Protein AF-A0A929FY00-F1 (afdb_monomer)

Structure (mmCIF, N/CA/C/O backbone):
data_AF-A0A929FY00-F1
#
_entry.id   AF-A0A929FY00-F1
#
loop_
_atom_site.group_PDB
_atom_site.id
_atom_site.type_symbol
_atom_site.label_atom_id
_atom_site.label_alt_id
_atom_site.label_comp_id
_atom_site.label_asym_id
_atom_site.label_entity_id
_atom_site.label_seq_id
_atom_site.pdbx_PDB_ins_code
_atom_site.Cartn_x
_atom_site.Cartn_y
_atom_site.Cartn_z
_atom_site.occupancy
_atom_site.B_iso_or_equiv
_atom_site.auth_seq_id
_atom_site.auth_comp_id
_atom_site.auth_asym_id
_atom_site.auth_atom_id
_atom_site.pdbx_PDB_model_num
ATOM 1 N N . MET A 1 1 ? -1.732 -8.733 38.061 1.00 34.47 1 MET A N 1
ATOM 2 C CA . MET A 1 1 ? -1.993 -9.988 37.324 1.00 34.47 1 MET A CA 1
ATOM 3 C C . MET A 1 1 ? -2.084 -9.642 35.849 1.00 34.47 1 MET A C 1
ATOM 5 O O . MET A 1 1 ? -3.068 -9.043 35.445 1.00 34.47 1 MET A O 1
ATOM 9 N N . MET A 1 2 ? -1.032 -9.917 35.075 1.00 34.59 2 MET A N 1
ATOM 10 C CA . MET A 1 2 ? -1.102 -9.847 33.614 1.00 34.59 2 MET A CA 1
ATOM 11 C C . MET A 1 2 ? -1.824 -11.103 33.147 1.00 34.59 2 MET A C 1
ATOM 13 O O . MET A 1 2 ? -1.251 -12.190 33.137 1.00 34.59 2 MET A O 1
ATOM 17 N N . THR A 1 3 ? -3.106 -10.972 32.833 1.00 35.34 3 THR A N 1
ATOM 18 C CA . THR A 1 3 ? -3.803 -12.009 32.085 1.00 35.34 3 THR A CA 1
ATOM 19 C C . THR A 1 3 ? -3.143 -12.055 30.712 1.00 35.34 3 THR A C 1
ATOM 21 O O . THR A 1 3 ? -3.100 -11.038 30.021 1.00 35.34 3 THR A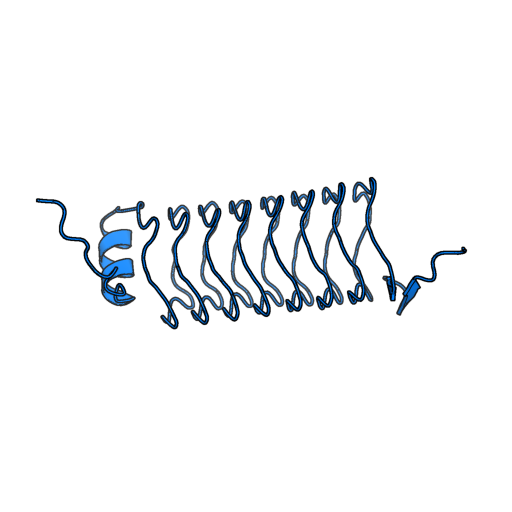 O 1
ATOM 24 N N . ILE A 1 4 ? -2.609 -13.216 30.328 1.00 42.91 4 ILE A N 1
ATOM 25 C CA . ILE A 1 4 ? -2.272 -13.536 28.938 1.00 42.91 4 ILE A CA 1
ATOM 26 C C . ILE A 1 4 ? -3.620 -13.612 28.215 1.00 42.91 4 ILE A C 1
ATOM 28 O O . ILE A 1 4 ? -4.227 -14.670 28.070 1.00 42.91 4 ILE A O 1
ATOM 32 N N . GLY A 1 5 ? -4.181 -12.441 27.928 1.00 42.44 5 GLY A N 1
ATOM 33 C CA . GLY A 1 5 ? -5.421 -12.299 27.203 1.00 42.44 5 GLY A CA 1
ATOM 34 C C . GLY A 1 5 ? -5.118 -12.618 25.756 1.00 42.44 5 GLY A C 1
ATOM 35 O O . GLY A 1 5 ? -4.307 -11.940 25.131 1.00 42.44 5 GLY A O 1
ATOM 36 N N . VAL A 1 6 ? -5.777 -13.644 25.228 1.00 45.31 6 VAL A N 1
ATOM 37 C CA . VAL A 1 6 ? -6.042 -13.737 23.793 1.00 45.31 6 VAL A CA 1
ATOM 38 C C . VAL A 1 6 ? -6.473 -12.335 23.361 1.00 45.31 6 VAL A C 1
ATOM 40 O O . VAL A 1 6 ? -7.423 -11.806 23.944 1.00 45.31 6 VAL A O 1
ATOM 43 N N . VAL A 1 7 ? -5.737 -11.690 22.449 1.00 57.16 7 VAL A N 1
ATOM 44 C CA . VAL A 1 7 ? -6.133 -10.380 21.919 1.00 57.16 7 VAL A CA 1
ATOM 45 C C . VAL A 1 7 ? -7.514 -10.590 21.314 1.00 57.16 7 VAL A C 1
ATOM 47 O O . VAL A 1 7 ? -7.662 -11.237 20.283 1.00 57.16 7 VAL A O 1
ATOM 50 N N . LYS A 1 8 ? -8.556 -10.173 22.031 1.00 69.12 8 LYS A N 1
ATOM 51 C CA . LYS A 1 8 ? -9.926 -10.323 21.563 1.00 69.12 8 LYS A CA 1
ATOM 52 C C . LYS A 1 8 ? -10.084 -9.337 20.414 1.00 69.12 8 LYS A C 1
ATOM 54 O O . LYS A 1 8 ? -9.835 -8.150 20.615 1.00 69.12 8 LYS A O 1
ATOM 59 N N . GLY A 1 9 ? -10.482 -9.833 19.244 1.00 82.62 9 GLY A N 1
ATOM 60 C CA . GLY A 1 9 ? -10.765 -8.990 18.085 1.00 82.62 9 GLY A CA 1
ATOM 61 C C . GLY A 1 9 ? -11.667 -7.814 18.461 1.00 82.62 9 GLY A C 1
ATOM 62 O O . GLY A 1 9 ? -12.668 -7.993 19.164 1.00 82.62 9 GLY A O 1
ATOM 63 N N . MET A 1 10 ? -11.293 -6.616 18.022 1.00 93.50 10 MET A N 1
ATOM 64 C CA . MET A 1 10 ? -12.075 -5.401 18.214 1.00 93.50 10 MET A CA 1
ATOM 65 C C . MET A 1 10 ? -13.187 -5.341 17.169 1.00 93.50 10 MET A C 1
ATOM 67 O O . MET A 1 10 ? -12.996 -5.691 16.005 1.00 93.50 10 MET A O 1
ATOM 71 N N . ASP A 1 11 ? -14.373 -4.915 17.588 1.00 94.06 11 ASP A N 1
ATOM 72 C CA . ASP A 1 11 ? -15.462 -4.648 16.656 1.00 94.06 11 ASP A CA 1
ATOM 73 C C . ASP A 1 11 ? -15.228 -3.335 15.894 1.00 94.06 11 ASP A C 1
ATOM 75 O O . ASP A 1 11 ? -14.730 -2.366 16.469 1.00 94.06 11 ASP A O 1
ATOM 79 N N . ALA A 1 12 ? -15.624 -3.280 14.620 1.00 95.44 12 ALA A N 1
ATOM 80 C CA . ALA A 1 12 ? -15.458 -2.085 13.792 1.00 95.44 12 ALA A CA 1
ATOM 81 C C . ALA A 1 12 ? -16.246 -0.880 14.338 1.00 95.44 12 ALA A C 1
ATOM 83 O O . ALA A 1 12 ? -15.735 0.241 14.340 1.00 95.44 12 ALA A O 1
ATOM 84 N N . ASN A 1 13 ? -17.454 -1.101 14.873 1.00 96.12 13 ASN A N 1
ATOM 85 C CA . ASN A 1 13 ? -18.253 -0.020 15.451 1.00 96.12 13 ASN A CA 1
ATOM 86 C C . ASN A 1 13 ? -17.637 0.494 16.750 1.00 96.12 13 ASN A C 1
ATOM 88 O O . ASN A 1 13 ? -17.680 1.692 17.022 1.00 96.12 13 ASN A O 1
ATOM 92 N N . GLU A 1 14 ? -17.046 -0.399 17.546 1.00 97.12 14 GLU A N 1
ATOM 93 C CA . GLU A 1 14 ? -16.351 -0.006 18.772 1.00 97.12 14 GLU A CA 1
ATOM 94 C C . GLU A 1 14 ? -15.093 0.809 18.456 1.00 97.12 14 GLU A C 1
ATOM 96 O O . GLU A 1 14 ? -14.865 1.843 19.087 1.00 97.12 14 GLU A O 1
ATOM 101 N N . LEU A 1 15 ? -14.324 0.405 17.439 1.00 97.75 15 LEU A N 1
ATOM 102 C CA . LEU A 1 15 ? -13.205 1.199 16.934 1.00 97.75 15 LEU A CA 1
ATOM 103 C C . LEU A 1 15 ? -13.677 2.593 16.516 1.00 97.75 15 LEU A C 1
ATOM 105 O O . LEU A 1 15 ? -13.142 3.591 16.996 1.00 97.75 15 LEU A O 1
ATOM 109 N N . TYR A 1 16 ? -14.710 2.669 15.672 1.00 97.44 16 TYR A N 1
ATOM 110 C CA . TYR A 1 16 ? -15.213 3.943 15.161 1.00 97.44 16 TYR A CA 1
ATOM 111 C C . TYR A 1 16 ? -15.740 4.849 16.281 1.00 97.44 16 TYR A C 1
ATOM 113 O O . TYR A 1 16 ? -15.448 6.047 16.315 1.00 97.44 16 TYR A O 1
ATOM 121 N N . LYS A 1 17 ? -16.457 4.281 17.254 1.00 98.19 17 LYS A N 1
ATOM 122 C CA . LYS A 1 17 ? -16.961 5.004 18.427 1.00 98.19 17 LYS A CA 1
ATOM 123 C C . LYS A 1 17 ? -15.829 5.578 19.281 1.00 98.19 17 LYS A C 1
ATOM 125 O O . LYS A 1 17 ? -15.879 6.744 19.662 1.00 98.19 17 LYS A O 1
ATOM 130 N N . ARG A 1 18 ? -14.800 4.783 19.581 1.00 98.31 18 ARG A N 1
ATOM 131 C CA . ARG A 1 18 ? -13.639 5.239 20.362 1.00 98.31 18 ARG A CA 1
ATOM 132 C C . ARG A 1 18 ? -12.831 6.290 19.603 1.00 98.31 18 ARG A C 1
ATOM 134 O O . ARG A 1 18 ? -12.459 7.313 20.173 1.00 98.31 18 ARG A O 1
ATOM 141 N N . PHE A 1 19 ? -12.633 6.083 18.302 1.00 98.25 19 PHE A N 1
ATOM 142 C CA . PHE A 1 19 ? -11.907 7.013 17.442 1.00 98.25 19 PHE A CA 1
ATOM 143 C C . PHE A 1 19 ? -12.603 8.380 17.351 1.00 98.25 19 PHE A C 1
ATOM 145 O O . PHE A 1 19 ? -11.968 9.428 17.511 1.00 98.25 19 PHE A O 1
ATOM 152 N N . THR A 1 20 ? -13.926 8.380 17.168 1.00 97.94 20 THR A N 1
ATOM 153 C CA . THR A 1 20 ? -14.741 9.608 17.140 1.00 97.94 20 THR A CA 1
ATOM 154 C C . THR A 1 20 ? -14.848 10.286 18.507 1.00 97.94 20 THR A C 1
ATOM 156 O O . THR A 1 20 ? -15.009 11.502 18.563 1.00 97.94 20 THR A O 1
ATOM 159 N N . ALA A 1 21 ? -14.654 9.547 19.604 1.00 98.44 21 ALA A N 1
ATOM 160 C CA . ALA A 1 21 ? -14.492 10.105 20.948 1.00 98.44 21 ALA A CA 1
ATOM 161 C C . ALA A 1 21 ? -13.100 10.729 21.202 1.00 98.44 21 ALA A C 1
ATOM 163 O O . ALA A 1 21 ? -12.845 11.234 22.295 1.00 98.44 21 ALA A O 1
ATOM 164 N N . GLY A 1 22 ? -12.206 10.718 20.207 1.00 98.19 22 GLY A N 1
ATOM 165 C CA . GLY A 1 22 ? -10.882 11.342 20.274 1.00 98.19 22 GLY A CA 1
ATOM 166 C C . GLY A 1 22 ? -9.741 10.375 20.576 1.00 98.19 22 GLY A C 1
ATOM 167 O O . GLY A 1 22 ? -8.584 10.792 20.601 1.00 98.19 22 GLY A O 1
ATOM 168 N N . GLU A 1 23 ? -10.020 9.084 20.764 1.00 98.38 23 GLU A N 1
ATOM 169 C CA . GLU A 1 23 ? -8.954 8.100 20.895 1.00 98.38 23 GLU A CA 1
ATOM 170 C C . GLU A 1 23 ? -8.201 7.946 19.567 1.00 98.38 23 GLU A C 1
ATOM 172 O O . GLU A 1 23 ? -8.782 7.989 18.481 1.00 98.38 23 GLU A O 1
ATOM 177 N N . ARG A 1 24 ? -6.878 7.800 19.640 1.00 98.06 24 ARG A N 1
ATOM 178 C CA . ARG A 1 24 ? -6.021 7.565 18.467 1.00 98.06 24 ARG A CA 1
ATOM 179 C C . ARG A 1 24 ? -5.180 6.307 18.591 1.00 98.06 24 ARG A C 1
ATOM 181 O O . ARG A 1 24 ? -4.768 5.775 17.572 1.00 98.06 24 ARG A O 1
ATOM 188 N N . ASN A 1 25 ? -4.943 5.822 19.807 1.00 98.00 25 ASN A N 1
ATOM 189 C CA . ASN A 1 25 ? -4.104 4.659 20.050 1.00 98.00 25 ASN A CA 1
ATOM 190 C C . ASN A 1 25 ? -4.917 3.363 19.950 1.00 98.00 25 ASN A C 1
ATOM 192 O O . ASN A 1 25 ? -5.658 3.008 20.862 1.00 98.00 25 ASN A O 1
ATOM 196 N N . PHE A 1 26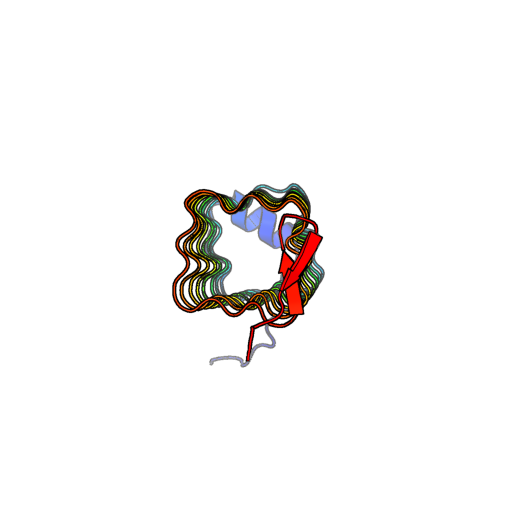 ? -4.722 2.646 18.850 1.00 97.88 26 PHE A N 1
ATOM 197 C CA . PHE A 1 26 ? -5.293 1.329 18.578 1.00 97.88 26 PHE A CA 1
ATOM 198 C C . PHE A 1 26 ? -4.189 0.319 18.234 1.00 97.88 26 PHE A C 1
ATOM 200 O O . PHE A 1 26 ? -4.418 -0.652 17.505 1.00 97.88 26 PHE A O 1
ATOM 207 N N . GLN A 1 27 ? -2.979 0.533 18.760 1.00 97.94 27 GLN A N 1
ATOM 208 C CA . GLN A 1 27 ? -1.827 -0.317 18.481 1.00 97.94 27 GLN A CA 1
ATOM 209 C C . GLN A 1 27 ? -2.109 -1.782 18.827 1.00 97.94 27 GLN A C 1
ATOM 211 O O . GLN A 1 27 ? -2.749 -2.089 19.832 1.00 97.94 27 GLN A O 1
ATOM 216 N N . SER A 1 28 ? -1.579 -2.696 18.011 1.00 96.50 28 SER A N 1
ATOM 217 C CA . SER A 1 28 ? -1.684 -4.152 18.211 1.00 96.50 28 SER A CA 1
ATOM 218 C C . SER A 1 28 ? -3.117 -4.695 18.327 1.00 96.50 28 SER A C 1
ATOM 220 O O . SER A 1 28 ? -3.322 -5.808 18.811 1.00 96.50 28 SER A O 1
ATOM 222 N N . THR A 1 29 ? -4.117 -3.929 17.884 1.00 96.56 29 THR A N 1
ATOM 223 C CA . THR A 1 29 ? -5.511 -4.379 17.856 1.00 96.56 29 THR A CA 1
ATOM 224 C C . THR A 1 29 ? -5.709 -5.428 16.766 1.00 96.56 29 THR A C 1
ATOM 226 O O . THR A 1 29 ? -5.182 -5.290 15.664 1.00 96.56 29 THR A O 1
ATOM 229 N N . ASP A 1 30 ? -6.506 -6.457 17.050 1.00 97.81 30 ASP A N 1
ATOM 230 C CA . ASP A 1 30 ? -6.968 -7.400 16.033 1.00 97.81 30 ASP A CA 1
ATOM 231 C C . ASP A 1 30 ? -8.265 -6.896 15.374 1.00 97.81 30 ASP A C 1
ATOM 233 O O . ASP A 1 30 ? -9.320 -6.814 16.005 1.00 97.81 30 ASP A O 1
ATOM 237 N N . LEU A 1 31 ? -8.148 -6.538 14.099 1.00 97.94 31 LEU A N 1
ATOM 238 C CA . LEU A 1 31 ? -9.185 -6.065 13.181 1.00 97.94 31 LEU A CA 1
ATOM 239 C C . LEU A 1 31 ? -9.288 -6.996 11.957 1.00 97.94 31 LEU A C 1
ATOM 241 O O . LEU A 1 31 ? -9.707 -6.571 10.879 1.00 97.94 31 LEU A O 1
ATOM 245 N N . THR A 1 32 ? -8.904 -8.269 12.112 1.00 98.25 32 THR A N 1
ATOM 246 C CA . THR A 1 32 ? -8.960 -9.277 11.045 1.00 98.25 32 THR A CA 1
ATOM 247 C C . THR A 1 32 ? -10.355 -9.332 10.422 1.00 98.25 32 THR A C 1
ATOM 249 O O . THR A 1 32 ? -11.357 -9.502 11.127 1.00 98.25 32 THR A O 1
ATOM 252 N N . GLY A 1 33 ? -10.418 -9.204 9.094 1.00 98.12 33 GLY A N 1
ATOM 253 C CA . GLY A 1 33 ? -11.654 -9.308 8.315 1.00 98.12 33 GLY A CA 1
ATOM 254 C C . GLY A 1 33 ? -12.705 -8.235 8.610 1.00 98.12 33 GLY A C 1
ATOM 255 O O . GLY A 1 33 ? -13.866 -8.415 8.244 1.00 98.12 33 GLY A O 1
ATOM 256 N N . LYS A 1 34 ? -12.357 -7.158 9.324 1.00 98.25 34 LYS A N 1
ATOM 257 C CA . LYS A 1 34 ? -13.317 -6.107 9.673 1.00 98.25 34 LYS A CA 1
ATOM 258 C C . LYS A 1 34 ? -13.587 -5.192 8.490 1.00 98.25 34 LYS A C 1
ATOM 260 O O . LYS A 1 34 ? -12.683 -4.869 7.725 1.00 98.25 34 LYS A O 1
ATOM 265 N N . ASP A 1 35 ? -14.841 -4.767 8.381 1.00 98.50 35 ASP A N 1
ATOM 266 C CA . ASP A 1 35 ? -15.239 -3.736 7.437 1.00 98.50 35 ASP A CA 1
ATOM 267 C C . ASP A 1 35 ? -14.999 -2.358 8.049 1.00 98.50 35 ASP A C 1
ATOM 269 O O . ASP A 1 35 ? -15.619 -1.971 9.039 1.00 98.50 35 ASP A O 1
ATOM 273 N N . LEU A 1 36 ? -14.035 -1.662 7.467 1.00 98.50 36 LEU A N 1
ATOM 274 C CA . LEU A 1 36 ? -13.602 -0.312 7.788 1.00 98.50 36 LEU A CA 1
ATOM 275 C C . LEU A 1 36 ? -13.645 0.545 6.513 1.00 98.50 36 LEU A C 1
ATOM 277 O O . LEU A 1 36 ? -12.919 1.534 6.414 1.00 98.50 36 LEU A O 1
ATOM 281 N N . SER A 1 37 ? -14.442 0.159 5.513 1.00 98.62 37 SER A N 1
ATOM 282 C CA . SER A 1 37 ? -14.516 0.868 4.237 1.00 98.62 37 SER A CA 1
ATOM 283 C C . SER A 1 37 ? -15.135 2.259 4.393 1.00 98.62 37 SER A C 1
ATOM 285 O O . SER A 1 37 ? -16.047 2.488 5.189 1.00 98.62 37 SER A O 1
ATOM 287 N N . GL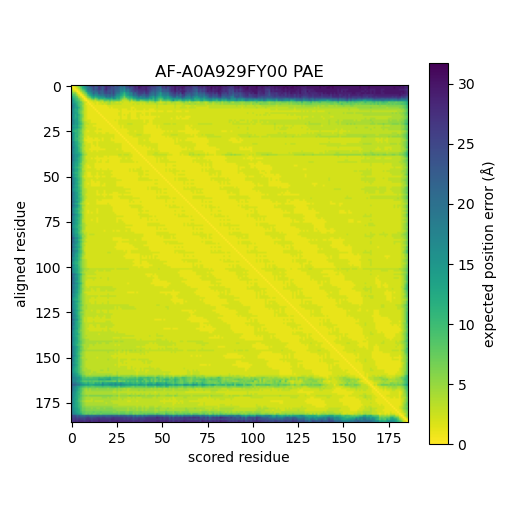Y A 1 38 ? -14.595 3.231 3.655 1.00 98.12 38 GLY A N 1
ATOM 288 C CA . GLY A 1 38 ? -15.114 4.600 3.556 1.00 98.12 38 GLY A CA 1
ATOM 289 C C . GLY A 1 38 ? -15.050 5.467 4.824 1.00 98.12 38 GLY A C 1
ATOM 290 O O . GLY A 1 38 ? -15.358 6.661 4.752 1.00 98.12 38 GLY A O 1
ATOM 291 N N . ILE A 1 39 ? -14.649 4.926 5.979 1.00 97.38 39 ILE A N 1
ATOM 292 C CA . ILE A 1 39 ? -14.569 5.703 7.222 1.00 97.38 39 ILE A CA 1
ATOM 293 C C . ILE A 1 39 ? -13.326 6.601 7.263 1.00 97.38 39 ILE A C 1
ATOM 295 O O . ILE A 1 39 ? -12.320 6.374 6.587 1.00 97.38 39 ILE A O 1
ATOM 299 N N . ASP A 1 40 ? -13.411 7.652 8.077 1.00 98.56 40 ASP A N 1
ATOM 300 C CA . ASP A 1 40 ? -12.266 8.492 8.418 1.00 98.56 40 ASP A CA 1
ATOM 301 C C . ASP A 1 40 ? -11.512 7.907 9.602 1.00 98.56 40 ASP A C 1
ATOM 303 O O . ASP A 1 40 ? -12.054 7.859 10.704 1.00 98.56 40 ASP A O 1
ATOM 307 N N . LEU A 1 41 ? -10.270 7.508 9.371 1.00 98.62 41 LEU A N 1
ATOM 308 C CA . LEU A 1 41 ? -9.306 7.089 10.380 1.00 98.62 41 LEU A CA 1
ATOM 309 C C . LEU A 1 41 ? -8.000 7.887 10.239 1.00 98.62 41 LEU A C 1
ATOM 311 O O . LEU A 1 41 ? -6.917 7.377 10.523 1.00 98.62 41 LEU A O 1
ATOM 315 N N . SER A 1 42 ? -8.077 9.135 9.766 1.00 98.75 42 SER A N 1
ATOM 316 C CA . SER A 1 42 ? -6.895 9.990 9.620 1.00 98.75 42 SER A CA 1
ATOM 317 C C . SER A 1 42 ? -6.160 10.120 10.960 1.00 98.75 42 SER A C 1
ATOM 319 O O . SER A 1 42 ? -6.787 10.284 12.009 1.00 98.75 42 SER A O 1
ATOM 321 N N . GLU A 1 43 ? -4.830 10.036 10.923 1.00 98.69 43 GLU A N 1
ATOM 322 C CA . GLU A 1 43 ? -3.950 10.104 12.103 1.00 98.69 43 GLU A CA 1
ATOM 323 C C . GLU A 1 43 ? -4.172 8.996 13.159 1.00 98.69 43 GLU A C 1
ATOM 325 O O . GLU A 1 43 ? -3.678 9.106 14.284 1.00 98.69 43 GLU A O 1
ATOM 330 N N . ILE A 1 44 ? -4.900 7.916 12.840 1.00 98.75 44 ILE A N 1
ATOM 331 C CA . ILE A 1 44 ? -5.014 6.765 13.746 1.00 98.75 44 ILE A CA 1
ATOM 332 C C . ILE A 1 44 ? -3.650 6.088 13.939 1.00 98.75 44 ILE A C 1
ATOM 334 O O . ILE A 1 44 ? -2.864 5.943 13.000 1.00 98.75 44 ILE A O 1
ATOM 338 N N . ASP A 1 45 ? -3.379 5.613 15.150 1.00 98.88 45 ASP A N 1
ATOM 339 C CA . ASP A 1 45 ? -2.219 4.786 15.455 1.00 98.88 45 ASP A CA 1
ATOM 340 C C . ASP A 1 45 ? -2.621 3.311 15.536 1.00 98.88 45 ASP A C 1
ATOM 342 O O . ASP A 1 45 ? -3.130 2.831 16.547 1.00 98.88 45 ASP A O 1
ATOM 346 N N . LEU A 1 46 ? -2.383 2.598 14.438 1.00 98.75 46 LEU A N 1
ATOM 347 C CA . LEU A 1 46 ? -2.615 1.167 14.242 1.00 98.75 46 LEU A CA 1
ATOM 348 C C . LEU A 1 46 ? -1.289 0.393 14.173 1.00 98.75 46 LEU A C 1
ATOM 350 O O . LEU A 1 46 ? -1.213 -0.674 13.558 1.00 98.75 46 LEU A O 1
ATOM 354 N N . LYS A 1 47 ? -0.218 0.905 14.795 1.00 98.81 47 LYS A N 1
ATOM 355 C CA . LYS A 1 47 ? 1.084 0.230 14.799 1.00 98.81 47 LYS A CA 1
ATOM 356 C C . LYS A 1 47 ? 0.950 -1.209 15.298 1.00 98.81 47 LYS A C 1
ATOM 358 O O . LYS A 1 47 ? 0.440 -1.457 16.392 1.00 98.81 47 LYS A O 1
ATOM 363 N N . GLY A 1 48 ? 1.433 -2.159 14.503 1.00 98.44 48 GLY A N 1
ATOM 364 C CA . GLY A 1 48 ? 1.372 -3.586 14.822 1.00 98.44 48 GLY A CA 1
ATOM 365 C C . GLY A 1 48 ? -0.034 -4.197 14.829 1.00 98.44 48 GLY A C 1
ATOM 366 O O . GLY A 1 48 ? -0.177 -5.335 15.267 1.00 98.44 48 GLY A O 1
ATOM 367 N N . ALA A 1 49 ? -1.074 -3.475 14.395 1.00 98.44 49 ALA A N 1
ATOM 368 C CA . ALA A 1 49 ? -2.426 -4.019 14.309 1.00 98.44 49 ALA A CA 1
ATOM 369 C C . ALA A 1 49 ? -2.506 -5.177 13.298 1.00 98.44 49 ALA A C 1
ATOM 371 O O . ALA A 1 49 ? -1.754 -5.235 12.319 1.00 98.44 49 ALA A O 1
ATOM 372 N N . ILE A 1 50 ? -3.446 -6.092 13.523 1.00 98.62 50 ILE A N 1
ATOM 373 C CA . ILE A 1 50 ? -3.739 -7.199 12.611 1.00 98.62 50 ILE A CA 1
ATOM 374 C C . ILE A 1 50 ? -4.975 -6.809 11.804 1.00 98.62 50 ILE A C 1
ATOM 376 O O . ILE A 1 50 ? -6.081 -6.801 12.321 1.00 98.62 50 ILE A O 1
ATOM 380 N N . LEU A 1 51 ? -4.781 -6.479 10.535 1.00 98.69 51 LEU A N 1
ATOM 381 C CA . LEU A 1 51 ? -5.798 -6.057 9.566 1.00 98.69 51 LEU A CA 1
ATOM 382 C C . LEU A 1 51 ? -5.917 -7.071 8.416 1.00 98.69 51 LEU A C 1
ATOM 384 O O . LEU A 1 51 ? -6.340 -6.724 7.316 1.00 98.69 51 LEU A O 1
ATOM 388 N N . ARG A 1 52 ? -5.516 -8.329 8.644 1.00 98.69 52 ARG A N 1
ATOM 389 C CA . ARG A 1 52 ? -5.526 -9.365 7.605 1.00 98.69 52 ARG A CA 1
ATOM 390 C C . ARG A 1 52 ? -6.937 -9.519 7.035 1.00 98.69 52 ARG A C 1
ATOM 392 O O . ARG A 1 52 ? -7.882 -9.737 7.797 1.00 98.69 52 ARG A O 1
ATOM 399 N N . GLY A 1 53 ? -7.074 -9.404 5.717 1.00 98.75 53 GLY A N 1
ATOM 400 C CA . GLY A 1 53 ? -8.357 -9.495 5.017 1.00 98.75 53 GLY A CA 1
ATOM 401 C C . GLY A 1 53 ? -9.375 -8.406 5.378 1.00 98.75 53 GLY A C 1
ATOM 402 O O . GLY A 1 53 ? -10.555 -8.574 5.083 1.00 98.75 53 GLY A O 1
ATOM 403 N N . ALA A 1 54 ? -8.975 -7.329 6.064 1.00 98.75 54 ALA A N 1
ATOM 404 C CA . ALA A 1 54 ? -9.879 -6.224 6.370 1.00 98.75 54 ALA A CA 1
ATOM 405 C C . ALA A 1 54 ? -10.299 -5.494 5.085 1.00 98.75 54 ALA A C 1
ATOM 407 O O . ALA A 1 54 ? -9.501 -5.334 4.158 1.00 98.75 54 ALA A O 1
ATOM 408 N N . ASN A 1 55 ? -11.541 -5.015 5.050 1.00 98.88 55 ASN A N 1
ATOM 409 C CA . ASN A 1 55 ? -12.004 -4.122 3.997 1.00 98.88 55 ASN A CA 1
ATOM 410 C C . ASN A 1 55 ? -11.703 -2.677 4.413 1.00 98.88 55 ASN A C 1
ATOM 412 O O . ASN A 1 55 ? -12.333 -2.144 5.320 1.00 98.88 55 ASN A O 1
ATOM 416 N N . LEU A 1 56 ? -10.726 -2.063 3.760 1.00 98.88 56 LEU A N 1
ATOM 417 C CA . LEU A 1 56 ? -10.283 -0.675 3.916 1.00 98.88 56 LEU A CA 1
ATOM 418 C C . LEU A 1 56 ? -10.525 0.124 2.619 1.00 98.88 56 LEU A C 1
ATOM 420 O O . LEU A 1 56 ? -9.852 1.126 2.350 1.00 98.88 56 LEU A O 1
ATOM 424 N N . GLN A 1 57 ? -11.461 -0.330 1.779 1.00 98.88 57 GLN A N 1
ATOM 425 C CA . GLN A 1 57 ? -11.759 0.318 0.512 1.00 98.88 57 GLN A CA 1
ATOM 426 C C . GLN A 1 57 ? -12.206 1.763 0.755 1.00 98.88 57 GLN A C 1
ATOM 428 O O . GLN A 1 57 ? -13.151 2.026 1.502 1.00 98.88 57 GLN A O 1
ATOM 433 N N . GLY A 1 58 ? -11.527 2.719 0.119 1.00 98.69 58 GLY A N 1
ATOM 434 C CA . GLY A 1 58 ? -11.858 4.144 0.212 1.00 98.69 58 GLY A CA 1
ATOM 435 C C . GLY A 1 58 ? -11.686 4.761 1.608 1.00 98.69 58 GLY A C 1
ATOM 436 O O . GLY A 1 58 ? -12.092 5.905 1.820 1.00 98.69 58 GLY A O 1
ATOM 437 N N . THR A 1 59 ? -11.102 4.040 2.569 1.00 98.81 59 THR A N 1
ATOM 438 C CA . THR A 1 59 ? -10.844 4.551 3.920 1.00 98.81 59 THR A CA 1
ATOM 439 C C . THR A 1 59 ? -9.854 5.710 3.862 1.00 98.81 59 THR A C 1
ATOM 441 O O . THR A 1 59 ? -8.894 5.702 3.084 1.00 98.81 59 THR A O 1
ATOM 444 N N . ARG A 1 60 ? -10.066 6.727 4.700 1.00 98.88 60 ARG A N 1
ATOM 445 C CA . ARG A 1 60 ? -9.129 7.847 4.841 1.00 98.88 60 ARG A CA 1
ATOM 446 C C . ARG A 1 60 ? -8.192 7.566 6.004 1.00 98.88 60 ARG A C 1
ATOM 448 O O . ARG A 1 60 ? -8.614 7.558 7.149 1.00 98.88 60 ARG A O 1
ATOM 455 N N . LEU A 1 61 ? -6.931 7.320 5.687 1.00 98.81 61 LEU A N 1
ATOM 456 C CA . LEU A 1 61 ? -5.841 6.971 6.599 1.00 98.81 61 LEU A CA 1
ATOM 457 C C . LEU A 1 61 ? -4.705 7.999 6.517 1.00 98.81 61 LEU A C 1
ATOM 459 O O . LEU A 1 61 ? -3.571 7.698 6.870 1.00 98.81 61 LEU A O 1
ATOM 463 N N . LYS A 1 62 ? -4.990 9.223 6.054 1.00 98.81 62 LYS A N 1
ATOM 464 C CA . LYS A 1 62 ? -3.982 10.276 5.913 1.00 98.81 62 LYS A CA 1
ATOM 465 C C . LYS A 1 62 ? -3.211 10.454 7.224 1.00 98.81 62 LYS A C 1
ATOM 467 O O . LYS A 1 62 ? -3.817 10.669 8.274 1.00 98.81 62 LYS A O 1
ATOM 472 N N . GLY A 1 63 ? -1.884 10.366 7.153 1.00 98.69 63 GLY A N 1
ATOM 473 C CA . GLY A 1 63 ? -0.999 10.503 8.314 1.00 98.69 63 GLY A CA 1
ATOM 474 C C . GLY A 1 63 ? -1.134 9.405 9.377 1.00 98.69 63 GLY A C 1
ATOM 475 O O . GLY A 1 63 ? -0.614 9.572 10.478 1.00 98.69 63 GLY A O 1
ATOM 476 N N . ALA A 1 64 ? -1.834 8.302 9.096 1.00 98.88 64 ALA A N 1
ATOM 477 C CA . ALA A 1 64 ? -1.958 7.196 10.037 1.00 98.88 64 ALA A CA 1
ATOM 478 C C . ALA A 1 64 ? -0.608 6.495 10.265 1.00 98.88 64 ALA A C 1
ATOM 480 O O . ALA A 1 64 ? 0.305 6.518 9.431 1.00 98.88 64 ALA A O 1
ATOM 481 N N . ASN A 1 65 ? -0.495 5.813 11.400 1.00 98.94 65 ASN A N 1
ATOM 482 C CA . ASN A 1 65 ? 0.627 4.938 11.695 1.00 98.94 65 ASN A CA 1
ATOM 483 C C . ASN A 1 65 ? 0.194 3.474 11.575 1.00 98.94 65 ASN A C 1
ATOM 485 O O . ASN A 1 65 ? -0.423 2.923 12.479 1.00 98.94 65 ASN A O 1
ATOM 489 N N . LEU A 1 66 ? 0.557 2.836 10.467 1.00 98.88 66 LEU A N 1
ATOM 490 C CA . LEU A 1 66 ? 0.385 1.408 10.182 1.00 98.88 66 LEU A CA 1
ATOM 491 C C . LEU A 1 66 ? 1.723 0.654 10.234 1.00 98.88 66 LEU A C 1
ATOM 493 O O . LEU A 1 66 ? 1.855 -0.441 9.685 1.00 98.88 66 LEU A O 1
ATOM 497 N N . SER A 1 67 ? 2.740 1.220 10.892 1.00 98.94 67 SER A N 1
ATOM 498 C CA . SER A 1 67 ? 4.059 0.589 10.963 1.00 98.94 67 SER A CA 1
ATOM 499 C C . SER A 1 67 ? 3.942 -0.800 11.594 1.00 98.94 67 SER A C 1
ATOM 501 O O . SER A 1 67 ? 3.318 -0.957 12.648 1.00 98.94 67 SER A O 1
ATOM 503 N N . LYS A 1 68 ? 4.565 -1.807 10.977 1.00 98.81 68 LYS A N 1
ATOM 504 C CA . LYS A 1 68 ? 4.527 -3.218 11.401 1.00 98.81 68 LYS A CA 1
ATOM 505 C C . LYS A 1 68 ? 3.129 -3.852 11.426 1.00 98.81 68 LYS A C 1
ATOM 507 O O . LYS A 1 68 ? 2.975 -4.933 11.989 1.00 98.81 68 LYS A O 1
ATOM 512 N N . ALA A 1 69 ? 2.103 -3.197 10.877 1.00 98.81 69 ALA 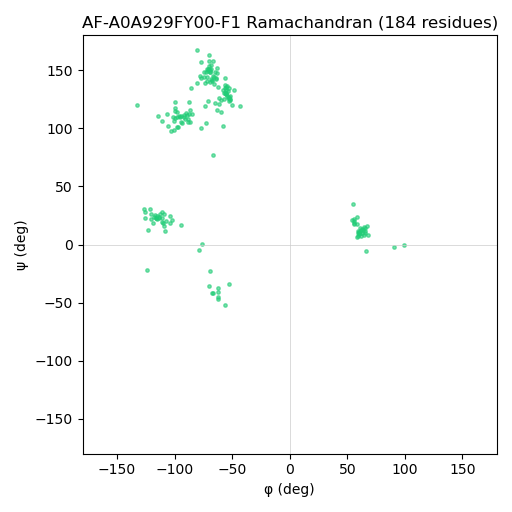A N 1
ATOM 513 C CA . ALA A 1 69 ? 0.769 -3.780 10.787 1.00 98.81 69 ALA A CA 1
ATOM 514 C C . ALA A 1 69 ? 0.751 -4.945 9.785 1.00 98.81 69 ALA A C 1
ATOM 516 O O . ALA A 1 69 ? 1.477 -4.939 8.786 1.00 98.81 69 ALA A O 1
ATOM 517 N N . ASN A 1 70 ? -0.104 -5.934 10.037 1.00 98.88 70 ASN A N 1
ATOM 518 C CA . ASN A 1 70 ? -0.362 -7.016 9.094 1.00 98.88 70 ASN A CA 1
ATOM 519 C C . ASN A 1 70 ? -1.634 -6.718 8.296 1.00 98.88 70 ASN A C 1
ATOM 521 O O . ASN A 1 70 ? -2.734 -6.932 8.790 1.00 98.88 70 ASN A O 1
ATOM 525 N N . LEU A 1 71 ? -1.462 -6.255 7.066 1.00 98.88 71 LEU A N 1
ATOM 526 C CA . LEU A 1 71 ? -2.484 -5.930 6.071 1.00 98.88 71 LEU A CA 1
ATOM 527 C C . LEU A 1 71 ? -2.575 -7.004 4.972 1.00 98.88 71 LEU A C 1
ATOM 529 O O . LEU A 1 71 ? -3.073 -6.724 3.885 1.00 98.88 71 LEU A O 1
ATOM 533 N N . SER A 1 72 ? -2.062 -8.218 5.208 1.00 98.94 72 SER A N 1
ATOM 534 C CA . SER A 1 72 ? -2.092 -9.279 4.190 1.00 98.94 72 SER A CA 1
ATOM 535 C C . SER A 1 72 ? -3.527 -9.517 3.715 1.00 98.94 72 SER A C 1
ATOM 537 O O . SER A 1 72 ? -4.441 -9.582 4.538 1.00 98.94 72 SER A O 1
ATOM 539 N N . GLU A 1 73 ? -3.721 -9.637 2.403 1.00 98.88 73 GLU A N 1
ATOM 540 C CA . GLU A 1 73 ? -5.028 -9.856 1.759 1.00 98.88 73 GLU A CA 1
ATOM 541 C C . GLU A 1 73 ? -6.086 -8.763 2.033 1.00 98.88 73 GLU A C 1
ATOM 543 O O . GLU A 1 73 ? -7.255 -8.946 1.702 1.00 98.88 73 GLU A O 1
ATOM 548 N N . ALA A 1 74 ? -5.721 -7.628 2.642 1.00 98.88 74 ALA A N 1
ATOM 549 C CA . ALA A 1 74 ? -6.652 -6.527 2.872 1.00 98.88 74 ALA A CA 1
ATOM 550 C C . ALA A 1 74 ? -7.004 -5.808 1.559 1.00 98.88 74 ALA A C 1
ATOM 552 O O . ALA A 1 74 ? -6.175 -5.699 0.649 1.00 98.88 74 ALA A O 1
ATOM 553 N N . ASP A 1 75 ? -8.216 -5.261 1.482 1.00 98.94 75 ASP A N 1
ATOM 554 C CA . ASP A 1 75 ? -8.629 -4.399 0.374 1.00 98.94 75 ASP A CA 1
ATOM 555 C C . ASP A 1 75 ? -8.461 -2.931 0.766 1.00 98.94 75 ASP A C 1
ATOM 557 O O . ASP A 1 75 ? -9.288 -2.385 1.478 1.00 98.94 75 ASP A O 1
ATOM 561 N N . LEU A 1 76 ? -7.388 -2.290 0.312 1.00 98.88 76 LEU A N 1
ATOM 562 C CA . LEU A 1 76 ? -7.138 -0.849 0.421 1.00 98.88 76 LEU A CA 1
ATOM 563 C C . LEU A 1 76 ? -7.409 -0.122 -0.907 1.00 98.88 76 LEU A C 1
ATOM 565 O O . LEU A 1 76 ? -6.871 0.967 -1.140 1.00 98.88 76 LEU A O 1
ATOM 569 N N . SER A 1 77 ? -8.197 -0.705 -1.818 1.00 98.94 77 SER A N 1
ATOM 570 C CA . SER A 1 77 ? -8.478 -0.066 -3.102 1.00 98.94 77 SER A CA 1
ATOM 571 C C . SER A 1 77 ? -9.080 1.320 -2.891 1.00 98.94 77 SER A C 1
ATOM 573 O O . SER A 1 77 ? -9.957 1.526 -2.051 1.00 98.94 77 SER A O 1
ATOM 575 N N . THR A 1 78 ? -8.592 2.306 -3.645 1.00 98.88 78 THR A N 1
ATOM 576 C CA . THR A 1 78 ? -9.011 3.720 -3.551 1.00 98.88 78 THR A CA 1
ATOM 577 C C . THR A 1 78 ? -8.803 4.401 -2.186 1.00 98.88 78 THR A C 1
ATOM 579 O O . THR A 1 78 ? -9.236 5.540 -2.011 1.00 98.88 78 THR A O 1
ATOM 582 N N . ALA A 1 79 ? -8.137 3.755 -1.220 1.00 98.88 79 ALA A N 1
ATOM 583 C CA . ALA A 1 79 ? -7.868 4.347 0.088 1.00 98.88 79 ALA A CA 1
ATOM 584 C C . ALA A 1 79 ? -6.938 5.568 -0.022 1.00 98.88 79 ALA A C 1
ATOM 586 O O . ALA A 1 79 ? -6.046 5.622 -0.875 1.00 98.88 79 ALA A O 1
ATOM 587 N N . ASN A 1 80 ? -7.120 6.537 0.878 1.00 98.94 80 ASN A N 1
ATOM 588 C CA . ASN A 1 80 ? -6.187 7.648 1.040 1.00 98.94 80 ASN A CA 1
ATOM 589 C C . ASN A 1 80 ? -5.192 7.312 2.153 1.00 98.94 80 ASN A C 1
ATOM 591 O O . ASN A 1 80 ? -5.535 7.374 3.329 1.00 98.94 80 ASN A O 1
ATOM 595 N N . LEU A 1 81 ? -3.966 6.985 1.764 1.00 98.88 81 LEU A N 1
ATOM 596 C CA . LEU A 1 81 ? -2.817 6.687 2.614 1.00 98.88 81 LEU A CA 1
ATOM 597 C C . LEU A 1 81 ? -1.749 7.796 2.529 1.00 98.88 81 LEU A C 1
ATOM 599 O O . LEU A 1 81 ? -0.601 7.557 2.910 1.00 98.88 81 LEU A O 1
ATOM 603 N N . THR A 1 82 ? -2.089 9.004 2.067 1.00 98.88 82 THR A N 1
ATOM 604 C CA . THR A 1 82 ? -1.137 10.117 1.940 1.00 98.88 82 THR A CA 1
ATOM 605 C C . THR A 1 82 ? -0.399 10.358 3.262 1.00 98.88 82 THR A C 1
ATOM 607 O O . THR A 1 82 ? -1.020 10.535 4.316 1.00 98.88 82 THR A O 1
ATOM 610 N N . GLY A 1 83 ? 0.935 10.361 3.226 1.00 98.69 83 GLY A N 1
ATOM 611 C CA . GLY A 1 83 ? 1.779 10.582 4.409 1.00 98.69 83 GLY A CA 1
ATOM 612 C C . GLY A 1 83 ? 1.687 9.507 5.504 1.00 98.69 83 GLY A C 1
ATOM 613 O O . GLY A 1 83 ? 2.109 9.755 6.631 1.00 98.69 83 GLY A O 1
ATOM 614 N N . THR A 1 84 ? 1.121 8.333 5.215 1.00 98.81 84 THR A N 1
ATOM 615 C CA . THR A 1 84 ? 1.014 7.221 6.177 1.00 98.81 84 THR A CA 1
ATOM 616 C C . THR A 1 84 ? 2.377 6.584 6.433 1.00 98.81 84 THR A C 1
ATOM 618 O O . THR A 1 84 ? 3.181 6.413 5.512 1.00 98.81 84 THR A O 1
ATOM 621 N N . SER A 1 85 ? 2.627 6.153 7.672 1.00 98.88 85 SER A N 1
ATOM 622 C CA . SER A 1 85 ? 3.760 5.272 7.974 1.00 98.88 85 SER A CA 1
ATOM 623 C C . SER A 1 85 ? 3.349 3.807 7.851 1.00 98.88 85 SER A C 1
ATOM 625 O O . SER A 1 85 ? 2.573 3.309 8.658 1.00 98.88 85 SER A O 1
ATOM 627 N N . LEU A 1 86 ? 3.907 3.110 6.869 1.00 98.88 86 LEU A N 1
ATOM 628 C CA . LEU A 1 86 ? 3.800 1.669 6.610 1.00 98.88 86 LEU A CA 1
ATOM 629 C C . LEU A 1 86 ? 5.166 0.979 6.800 1.00 98.88 86 LEU A C 1
ATOM 631 O O . LEU A 1 86 ? 5.417 -0.084 6.238 1.00 98.88 86 LEU A O 1
ATOM 635 N N . TYR A 1 87 ? 6.063 1.583 7.587 1.00 98.88 87 TYR A N 1
ATOM 636 C CA . TYR A 1 87 ? 7.385 1.031 7.889 1.00 98.88 87 TYR A CA 1
ATOM 637 C C . TYR A 1 87 ? 7.280 -0.417 8.396 1.00 98.88 87 TYR A C 1
ATOM 639 O O . TYR A 1 87 ? 6.574 -0.671 9.376 1.00 98.88 87 TYR A O 1
ATOM 647 N N . GLU A 1 88 ? 7.976 -1.354 7.744 1.00 98.88 88 GLU A N 1
ATOM 648 C CA . GLU A 1 88 ? 7.932 -2.801 8.038 1.00 98.88 88 GLU A CA 1
ATOM 649 C C . GLU A 1 88 ? 6.514 -3.425 8.030 1.00 98.88 88 GLU A C 1
ATOM 651 O O . GLU A 1 88 ? 6.286 -4.472 8.638 1.00 98.88 88 GLU A O 1
ATOM 656 N N . ALA A 1 89 ? 5.527 -2.801 7.380 1.00 98.88 89 ALA A N 1
ATOM 657 C CA . ALA A 1 89 ? 4.191 -3.381 7.254 1.00 98.88 89 ALA A CA 1
ATOM 658 C C . ALA A 1 89 ? 4.191 -4.602 6.315 1.00 98.88 89 ALA A C 1
ATOM 660 O O . ALA A 1 89 ? 4.976 -4.690 5.366 1.00 98.88 89 ALA A O 1
ATOM 661 N N . ILE A 1 90 ? 3.277 -5.541 6.565 1.00 98.94 90 ILE A N 1
ATOM 662 C CA . ILE A 1 90 ? 3.096 -6.749 5.751 1.00 98.94 90 ILE A CA 1
ATOM 663 C C . ILE A 1 90 ? 1.821 -6.575 4.933 1.00 98.94 90 ILE A C 1
ATOM 665 O O . ILE A 1 90 ? 0.736 -6.570 5.501 1.00 98.94 90 ILE A O 1
ATOM 669 N N . LEU A 1 91 ? 1.940 -6.449 3.616 1.00 98.88 91 LEU A N 1
ATOM 670 C CA . LEU A 1 91 ? 0.835 -6.237 2.678 1.00 98.88 91 LEU A CA 1
ATOM 671 C C . LEU A 1 91 ? 0.700 -7.391 1.672 1.00 98.88 91 LEU A C 1
ATOM 673 O O . LEU A 1 91 ? 0.183 -7.188 0.584 1.00 98.88 91 LEU A O 1
ATOM 677 N N . ILE A 1 92 ? 1.177 -8.597 1.990 1.00 98.94 92 ILE A N 1
ATOM 678 C CA . ILE A 1 92 ? 1.204 -9.726 1.041 1.00 98.94 92 ILE A CA 1
ATOM 679 C C . ILE A 1 92 ? -0.186 -9.953 0.430 1.00 98.94 92 ILE A C 1
ATOM 681 O O . ILE A 1 92 ? -1.164 -10.138 1.156 1.00 98.94 92 ILE A O 1
ATOM 685 N N . GLY A 1 93 ? -0.274 -9.916 -0.902 1.00 98.81 93 GLY A N 1
ATOM 686 C CA . GLY A 1 93 ? -1.526 -10.118 -1.639 1.00 98.81 93 GLY A CA 1
ATOM 687 C C . GLY A 1 93 ? -2.608 -9.048 -1.425 1.00 98.81 93 GLY A C 1
ATOM 688 O O . GLY A 1 93 ? -3.742 -9.251 -1.851 1.00 98.81 93 GLY A O 1
ATOM 689 N N . ALA A 1 94 ? -2.302 -7.928 -0.764 1.00 98.94 94 ALA A N 1
ATOM 690 C CA . ALA A 1 94 ? -3.266 -6.852 -0.555 1.00 98.94 94 ALA A CA 1
ATOM 691 C C . ALA A 1 94 ? -3.627 -6.145 -1.872 1.00 98.94 94 ALA A C 1
ATOM 693 O O . ALA A 1 94 ? -2.811 -6.029 -2.798 1.00 98.94 94 ALA A O 1
ATOM 694 N N . ASN A 1 95 ? -4.848 -5.617 -1.933 1.00 98.94 95 ASN A N 1
ATOM 695 C CA . ASN A 1 95 ? -5.307 -4.793 -3.042 1.00 98.94 95 ASN A CA 1
ATOM 696 C C . ASN A 1 95 ? -5.140 -3.308 -2.704 1.00 98.94 95 ASN A C 1
ATOM 698 O O . ASN A 1 95 ? -5.859 -2.782 -1.871 1.00 98.94 95 ASN A O 1
ATOM 702 N N . LEU A 1 96 ? -4.221 -2.615 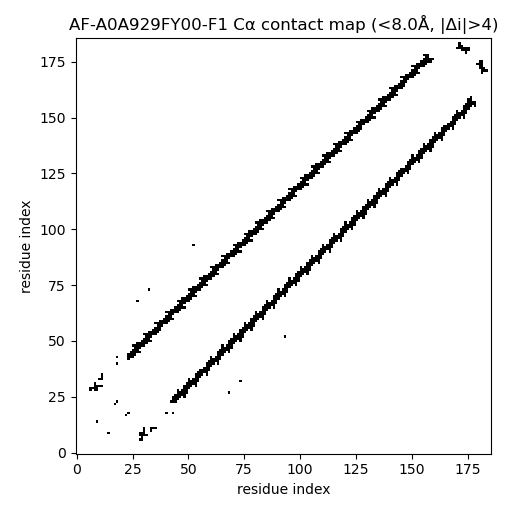-3.365 1.00 98.88 96 LEU A N 1
ATOM 703 C CA . LEU A 1 96 ? -4.006 -1.167 -3.276 1.00 98.88 96 LEU A CA 1
ATOM 704 C C . LEU A 1 96 ? -4.310 -0.464 -4.609 1.00 98.88 96 LEU A C 1
ATOM 706 O O . LEU A 1 96 ? -3.803 0.630 -4.864 1.00 98.88 96 LEU A O 1
ATOM 710 N N . SER A 1 97 ? -5.112 -1.074 -5.491 1.00 98.94 97 SER A N 1
ATOM 711 C CA . SER A 1 97 ? -5.423 -0.471 -6.789 1.00 98.94 97 SER A CA 1
ATOM 712 C C . SER A 1 97 ? -6.011 0.927 -6.604 1.00 98.94 97 SER A C 1
ATOM 714 O O . SER A 1 97 ? -6.969 1.096 -5.837 1.00 98.94 97 SER A O 1
ATOM 716 N N . ARG A 1 98 ? -5.464 1.917 -7.316 1.00 98.88 98 ARG A N 1
ATOM 717 C CA . ARG A 1 98 ? -5.877 3.330 -7.251 1.00 98.88 98 ARG A CA 1
ATOM 718 C C . ARG A 1 98 ? -5.785 3.977 -5.863 1.00 98.88 98 ARG A C 1
ATOM 720 O O . ARG A 1 98 ? -6.416 5.008 -5.634 1.00 98.88 98 ARG A O 1
ATOM 727 N N . ALA A 1 99 ? -5.044 3.390 -4.925 1.00 98.88 99 ALA A N 1
ATOM 728 C CA . ALA A 1 99 ? -4.793 4.016 -3.633 1.00 98.88 99 ALA A CA 1
ATOM 729 C C . ALA A 1 99 ? -3.875 5.244 -3.784 1.00 98.88 99 ALA A C 1
ATOM 731 O O . ALA A 1 99 ? -3.020 5.301 -4.674 1.00 98.88 99 ALA A O 1
ATOM 732 N N . GLN A 1 100 ? -4.047 6.227 -2.900 1.00 98.94 100 GLN A N 1
ATOM 733 C CA . GLN A 1 100 ? -3.188 7.411 -2.813 1.00 98.94 100 GLN A CA 1
ATOM 734 C C . GLN A 1 100 ? -2.163 7.188 -1.706 1.00 98.94 100 GLN A C 1
ATOM 736 O O . GLN A 1 100 ? -2.537 7.167 -0.541 1.00 98.94 100 GLN A O 1
ATOM 741 N N . LEU A 1 101 ? -0.892 6.995 -2.047 1.00 98.75 101 LEU A N 1
ATOM 742 C CA . LEU A 1 101 ? 0.212 6.808 -1.099 1.00 98.75 101 LEU A CA 1
ATOM 743 C C . LEU A 1 101 ? 1.272 7.909 -1.227 1.00 98.75 101 LEU A C 1
ATOM 745 O O . LEU A 1 101 ? 2.397 7.723 -0.771 1.00 98.75 101 LEU A O 1
ATOM 749 N N . ASP A 1 102 ? 0.947 9.051 -1.837 1.00 98.38 102 ASP A N 1
ATOM 750 C CA . ASP A 1 102 ? 1.899 10.148 -1.972 1.00 98.38 102 ASP A CA 1
ATOM 751 C C . ASP A 1 102 ? 2.474 10.542 -0.602 1.00 98.38 102 ASP A C 1
ATOM 753 O O . ASP A 1 102 ? 1.764 10.598 0.408 1.00 98.38 102 ASP A O 1
ATOM 757 N N . LEU A 1 103 ? 3.792 10.760 -0.554 1.00 98.44 103 LEU A N 1
ATOM 758 C CA . LEU A 1 103 ? 4.544 11.083 0.669 1.00 98.44 103 LEU A CA 1
ATOM 759 C C . LEU A 1 103 ? 4.530 9.999 1.769 1.00 98.44 103 LEU A C 1
ATOM 761 O O . LEU A 1 103 ? 5.010 10.259 2.876 1.00 98.44 103 LEU A O 1
ATOM 765 N N . ALA A 1 104 ? 3.992 8.802 1.519 1.00 98.69 104 ALA A N 1
ATOM 766 C CA . ALA A 1 104 ? 4.011 7.720 2.498 1.00 98.69 104 ALA A CA 1
ATOM 767 C C . ALA A 1 104 ? 5.431 7.153 2.706 1.00 98.69 104 ALA A C 1
ATOM 769 O O . ALA A 1 104 ? 6.344 7.332 1.893 1.00 98.69 104 ALA A O 1
ATOM 770 N N . SER A 1 105 ? 5.612 6.420 3.804 1.00 98.75 105 SER A N 1
ATOM 771 C CA . SER A 1 105 ? 6.824 5.636 4.063 1.00 98.75 105 SER A CA 1
ATOM 772 C C . SER A 1 105 ? 6.482 4.153 4.081 1.00 98.75 105 SER A C 1
ATOM 774 O O . SER A 1 105 ? 5.830 3.693 5.012 1.00 98.75 105 SER A O 1
ATOM 776 N N . LEU A 1 106 ? 6.934 3.397 3.081 1.00 98.69 106 LEU A N 1
ATOM 777 C CA . LEU A 1 106 ? 6.850 1.933 3.026 1.00 98.69 106 LEU A CA 1
ATOM 778 C C . LEU A 1 106 ? 8.241 1.296 3.146 1.00 98.69 106 LEU A C 1
ATOM 780 O O . LEU A 1 106 ? 8.492 0.213 2.614 1.00 98.69 106 LEU A O 1
ATOM 784 N N . GLN A 1 107 ? 9.175 1.967 3.823 1.00 98.75 107 GLN A N 1
ATOM 785 C CA . GLN A 1 107 ? 10.517 1.432 4.009 1.00 98.75 107 GLN A CA 1
ATOM 786 C C . GLN A 1 107 ? 10.455 0.043 4.668 1.00 98.75 107 GLN A C 1
ATOM 788 O O . GLN A 1 107 ? 9.773 -0.150 5.678 1.00 98.75 107 GLN A O 1
ATOM 793 N N . ALA A 1 108 ? 11.172 -0.917 4.077 1.00 98.81 108 ALA A N 1
ATOM 794 C CA . ALA A 1 108 ? 11.208 -2.323 4.491 1.00 98.81 108 ALA A CA 1
ATOM 795 C C . ALA A 1 108 ? 9.836 -3.035 4.548 1.00 98.81 108 ALA A C 1
ATOM 797 O O . ALA A 1 108 ? 9.708 -4.078 5.191 1.00 98.81 108 ALA A O 1
ATOM 798 N N . ALA A 1 109 ? 8.799 -2.500 3.896 1.00 98.88 109 ALA A N 1
ATOM 799 C CA . ALA A 1 109 ? 7.504 -3.167 3.810 1.00 98.88 109 ALA A CA 1
ATOM 800 C C . ALA A 1 109 ? 7.553 -4.378 2.863 1.00 98.88 109 ALA A C 1
ATOM 802 O O . ALA A 1 109 ? 8.272 -4.386 1.860 1.00 98.88 109 ALA A O 1
ATOM 803 N N . THR A 1 110 ? 6.747 -5.397 3.164 1.00 98.94 110 THR A N 1
ATOM 804 C CA . THR A 1 110 ? 6.580 -6.583 2.310 1.00 98.94 110 THR A CA 1
ATOM 805 C C . THR A 1 110 ? 5.303 -6.441 1.491 1.00 98.94 110 THR A C 1
ATOM 807 O O . THR A 1 110 ? 4.208 -6.537 2.039 1.00 98.94 110 THR A O 1
ATOM 810 N N . LEU A 1 111 ? 5.434 -6.227 0.186 1.00 98.81 111 LEU A N 1
ATOM 811 C CA . LEU A 1 111 ? 4.348 -6.024 -0.781 1.00 98.81 111 LEU A CA 1
ATOM 812 C C . LEU A 1 111 ? 4.301 -7.136 -1.843 1.00 98.81 111 LEU A C 1
ATOM 814 O O . LEU A 1 111 ? 3.798 -6.925 -2.950 1.00 98.81 111 LEU A O 1
ATOM 818 N N . THR A 1 112 ? 4.810 -8.327 -1.526 1.00 98.81 112 THR A N 1
ATOM 819 C CA . THR A 1 112 ? 4.817 -9.464 -2.451 1.00 98.81 112 THR A CA 1
ATOM 820 C C . THR A 1 112 ? 3.409 -9.783 -2.959 1.00 98.81 112 THR A C 1
ATOM 822 O O . THR A 1 112 ? 2.469 -9.924 -2.170 1.00 98.81 112 THR A O 1
ATOM 825 N N . GLY A 1 113 ? 3.257 -9.896 -4.280 1.00 98.75 113 GLY A N 1
ATOM 826 C CA . GLY A 1 113 ? 1.993 -10.251 -4.933 1.00 98.75 113 GLY A CA 1
ATOM 827 C C . GLY A 1 113 ? 0.864 -9.225 -4.775 1.00 98.75 113 GLY A C 1
ATOM 828 O O . GLY A 1 113 ? -0.294 -9.554 -5.021 1.00 98.75 113 GLY A O 1
ATOM 829 N N . THR A 1 114 ? 1.163 -7.999 -4.338 1.00 98.88 114 THR A N 1
ATOM 830 C CA . THR A 1 114 ? 0.155 -6.935 -4.205 1.00 98.88 114 THR A CA 1
ATOM 831 C C . THR A 1 114 ? -0.367 -6.451 -5.553 1.00 98.88 114 THR A C 1
ATOM 833 O O . THR A 1 114 ? 0.325 -6.499 -6.574 1.00 98.88 114 THR A O 1
ATOM 836 N N . ASN A 1 115 ? -1.586 -5.911 -5.549 1.00 98.94 115 ASN A N 1
ATOM 837 C CA . ASN A 1 115 ? -2.119 -5.158 -6.679 1.00 98.94 115 ASN A CA 1
ATOM 838 C C . ASN A 1 115 ? -2.032 -3.652 -6.410 1.00 98.94 115 ASN A C 1
ATOM 840 O O . ASN A 1 115 ? -2.793 -3.133 -5.608 1.00 98.94 115 ASN A O 1
ATOM 844 N N . LEU A 1 116 ? -1.151 -2.941 -7.105 1.00 98.88 116 LEU A N 1
ATOM 845 C CA . LEU A 1 116 ? -0.972 -1.483 -7.044 1.00 98.88 116 LEU A CA 1
ATOM 846 C C . LEU A 1 116 ? -1.311 -0.812 -8.382 1.00 98.88 116 LEU A C 1
ATOM 848 O O . LEU A 1 116 ? -0.804 0.271 -8.680 1.00 98.88 116 LEU A O 1
ATOM 852 N N . GLN A 1 117 ? -2.145 -1.448 -9.211 1.00 98.88 117 GLN A N 1
ATOM 853 C CA . GLN A 1 117 ? -2.547 -0.873 -10.493 1.00 98.88 117 GLN A CA 1
ATOM 854 C C . GLN A 1 117 ? -3.075 0.556 -10.307 1.00 98.88 117 GLN A C 1
ATOM 856 O O . GLN A 1 117 ? -3.979 0.784 -9.499 1.00 98.88 117 GLN A O 1
ATOM 861 N N . GLU A 1 118 ? -2.529 1.495 -11.084 1.00 98.81 118 GLU A N 1
ATOM 862 C CA . GLU A 1 118 ? -2.909 2.917 -11.080 1.00 98.81 118 GLU A CA 1
ATOM 863 C C . GLU A 1 118 ? -2.799 3.596 -9.696 1.00 98.81 118 GLU A C 1
ATOM 865 O O . GLU A 1 118 ? -3.435 4.623 -9.457 1.00 98.81 118 GLU A O 1
ATOM 870 N N . ALA A 1 119 ? -2.030 3.032 -8.758 1.00 98.81 119 ALA A N 1
ATOM 871 C CA . ALA A 1 119 ? -1.771 3.673 -7.473 1.00 98.81 119 ALA A CA 1
ATOM 872 C C . ALA A 1 119 ? -0.821 4.873 -7.633 1.00 98.81 119 ALA A C 1
ATOM 874 O O . ALA A 1 119 ? 0.040 4.906 -8.517 1.00 98.81 119 ALA A O 1
ATOM 875 N N . ASN A 1 120 ? -0.961 5.856 -6.746 1.00 98.81 120 ASN A N 1
ATOM 876 C CA . ASN A 1 120 ? -0.075 7.014 -6.679 1.00 98.81 120 ASN A CA 1
ATOM 877 C C . ASN A 1 120 ? 0.949 6.808 -5.556 1.00 98.81 120 ASN A C 1
ATOM 879 O O . ASN A 1 120 ? 0.565 6.772 -4.391 1.00 98.81 120 ASN A O 1
ATOM 883 N N . LEU A 1 121 ? 2.233 6.699 -5.899 1.00 98.56 121 LEU A N 1
ATOM 884 C CA . LEU A 1 121 ? 3.367 6.601 -4.975 1.00 98.56 121 LEU A CA 1
ATOM 885 C C . LEU A 1 121 ? 4.383 7.740 -5.190 1.00 98.56 121 LEU A C 1
ATOM 887 O O . LEU A 1 121 ? 5.579 7.582 -4.917 1.00 98.56 121 LEU A O 1
ATOM 891 N N . ILE A 1 122 ? 3.920 8.914 -5.627 1.00 98.44 122 ILE A N 1
ATOM 892 C CA . ILE A 1 122 ? 4.766 10.101 -5.798 1.00 98.44 122 ILE A CA 1
ATOM 893 C C . ILE A 1 122 ? 5.499 10.428 -4.489 1.00 98.44 122 ILE A C 1
ATOM 895 O O . ILE A 1 122 ? 4.898 10.463 -3.413 1.00 98.44 122 ILE A O 1
ATOM 899 N N . GLN A 1 123 ? 6.808 10.683 -4.577 1.00 97.94 123 GLN A N 1
ATOM 900 C CA . GLN A 1 123 ? 7.654 11.078 -3.435 1.00 97.94 123 GLN A CA 1
ATOM 901 C C . GLN A 1 123 ? 7.628 10.103 -2.236 1.00 97.94 123 GLN A C 1
ATOM 903 O O . GLN A 1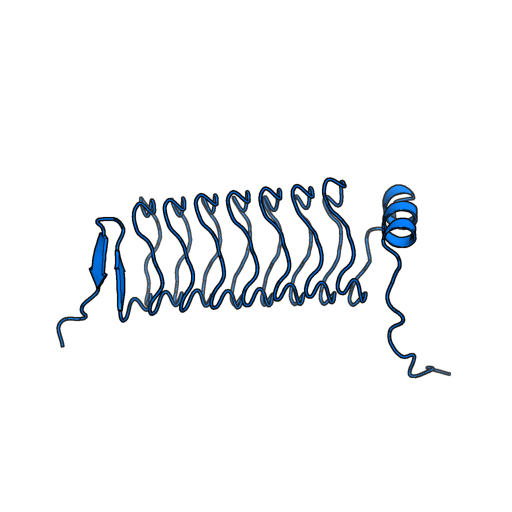 123 ? 7.967 10.478 -1.113 1.00 97.94 123 GLN A O 1
ATOM 908 N N . THR A 1 124 ? 7.253 8.845 -2.465 1.00 98.25 124 THR A N 1
ATOM 909 C CA . THR A 1 124 ? 7.180 7.815 -1.422 1.00 98.25 124 THR A CA 1
ATOM 910 C C . THR A 1 124 ? 8.568 7.273 -1.079 1.00 98.25 124 THR A C 1
ATOM 912 O O . THR A 1 124 ? 9.423 7.122 -1.961 1.00 98.25 124 THR A O 1
ATOM 915 N N . ASP A 1 125 ? 8.802 6.934 0.193 1.00 98.56 125 ASP A N 1
ATOM 916 C CA . ASP A 1 125 ? 9.985 6.167 0.596 1.00 98.56 125 ASP A CA 1
ATOM 917 C C . ASP A 1 125 ? 9.719 4.661 0.514 1.00 98.56 125 ASP A C 1
ATOM 919 O O . ASP A 1 125 ? 9.019 4.101 1.355 1.00 98.56 125 ASP A O 1
ATOM 923 N N . LEU A 1 126 ? 10.274 4.009 -0.508 1.00 98.56 126 LEU A N 1
ATOM 924 C CA . LEU A 1 126 ? 10.144 2.572 -0.768 1.00 98.56 126 LEU A CA 1
ATOM 925 C C . LEU A 1 126 ? 11.459 1.828 -0.513 1.00 98.56 126 LEU A C 1
ATOM 927 O O . LEU A 1 126 ? 11.637 0.693 -0.971 1.00 98.56 126 LEU A O 1
ATOM 931 N N . SER A 1 127 ? 12.404 2.460 0.189 1.00 98.56 127 SER A N 1
ATOM 932 C CA . SER A 1 127 ? 13.725 1.881 0.421 1.00 98.56 127 SER A CA 1
ATOM 933 C C . SER A 1 127 ? 13.598 0.501 1.069 1.00 98.56 127 SER A C 1
ATOM 935 O O . SER A 1 127 ? 12.917 0.349 2.082 1.00 98.56 127 SER A O 1
ATOM 937 N N . GLN A 1 128 ? 14.285 -0.505 0.526 1.00 98.62 128 GLN A N 1
ATOM 938 C CA . GLN A 1 128 ? 14.278 -1.892 1.020 1.00 98.62 128 GLN A CA 1
ATOM 939 C C . GLN A 1 128 ? 12.909 -2.598 0.975 1.00 98.62 128 GLN A C 1
ATOM 941 O O . GLN A 1 128 ? 12.777 -3.679 1.544 1.00 98.62 128 GLN A O 1
ATOM 946 N N . ALA A 1 129 ? 11.892 -2.018 0.333 1.00 98.75 129 ALA A N 1
ATOM 947 C CA . ALA A 1 129 ? 10.598 -2.673 0.171 1.00 98.75 129 ALA A CA 1
ATOM 948 C C . ALA A 1 129 ? 10.675 -3.841 -0.827 1.00 98.75 129 ALA A C 1
ATOM 950 O O . ALA A 1 129 ? 11.466 -3.815 -1.778 1.00 98.75 129 ALA A O 1
ATOM 951 N N . ASP A 1 130 ? 9.822 -4.845 -0.631 1.00 98.88 130 ASP A N 1
ATOM 952 C CA . ASP A 1 130 ? 9.720 -6.008 -1.512 1.00 98.88 130 ASP A CA 1
ATOM 953 C C . ASP A 1 130 ? 8.403 -6.008 -2.293 1.00 98.88 130 ASP A C 1
ATOM 955 O O . ASP A 1 130 ? 7.353 -6.304 -1.739 1.00 98.88 130 ASP A O 1
ATOM 959 N N . PHE A 1 131 ? 8.467 -5.702 -3.585 1.00 98.81 131 PHE A N 1
ATOM 960 C CA . PHE A 1 131 ? 7.360 -5.752 -4.544 1.00 98.81 131 PHE A CA 1
ATOM 961 C C . PHE A 1 131 ? 7.448 -6.974 -5.468 1.00 98.81 131 PHE A C 1
ATOM 963 O O . PHE A 1 131 ? 6.939 -6.941 -6.591 1.00 98.81 131 PHE A O 1
ATOM 970 N N . SER A 1 132 ? 8.122 -8.048 -5.050 1.00 98.75 132 SER A N 1
ATOM 971 C CA . SER A 1 132 ? 8.191 -9.267 -5.857 1.00 98.75 132 SER A CA 1
ATOM 972 C C . SER A 1 132 ? 6.798 -9.749 -6.273 1.00 98.75 132 SER A C 1
ATOM 974 O O . SER A 1 132 ? 5.859 -9.743 -5.481 1.00 98.75 132 SER A O 1
ATOM 976 N N . ASP A 1 133 ? 6.642 -10.122 -7.544 1.00 98.81 133 ASP A N 1
ATOM 977 C CA . ASP A 1 133 ? 5.364 -10.573 -8.125 1.00 98.81 133 ASP A CA 1
ATOM 978 C C . ASP A 1 133 ? 4.205 -9.547 -8.084 1.00 98.81 133 ASP A C 1
ATOM 980 O O . ASP A 1 133 ? 3.068 -9.892 -8.409 1.00 98.81 133 ASP A O 1
ATOM 984 N N . ALA A 1 134 ? 4.450 -8.287 -7.708 1.00 98.88 134 ALA A N 1
ATOM 985 C CA . ALA A 1 134 ? 3.400 -7.274 -7.621 1.00 98.88 134 ALA A CA 1
ATOM 986 C C . ALA A 1 134 ? 2.939 -6.772 -9.003 1.00 98.88 134 ALA A C 1
ATOM 988 O O . ALA A 1 134 ? 3.725 -6.646 -9.951 1.00 98.88 134 ALA A O 1
ATOM 989 N N . ASN A 1 135 ? 1.662 -6.400 -9.105 1.00 98.94 135 ASN A N 1
ATOM 990 C CA . ASN A 1 135 ? 1.124 -5.672 -10.252 1.00 98.94 135 ASN A CA 1
ATOM 991 C C . ASN A 1 135 ? 1.226 -4.161 -10.018 1.00 98.94 135 ASN A C 1
ATOM 993 O O . ASN A 1 135 ? 0.456 -3.601 -9.247 1.00 98.94 135 ASN A O 1
ATOM 997 N N . LEU A 1 136 ? 2.134 -3.496 -10.725 1.00 98.81 136 LEU A N 1
ATOM 998 C CA . LEU A 1 136 ? 2.392 -2.054 -10.665 1.00 98.81 136 LEU A CA 1
ATOM 999 C C . LEU A 1 136 ? 1.992 -1.366 -11.985 1.00 98.81 136 LEU A C 1
ATOM 1001 O O . LEU A 1 136 ? 2.564 -0.346 -12.366 1.00 98.81 136 LEU A O 1
ATOM 1005 N N . THR A 1 137 ? 1.039 -1.938 -12.730 1.00 98.88 137 THR A N 1
ATOM 1006 C CA . THR A 1 137 ? 0.650 -1.388 -14.036 1.00 98.88 137 THR A CA 1
ATOM 1007 C C . THR A 1 137 ? 0.105 0.033 -13.881 1.00 98.88 137 THR A C 1
ATOM 1009 O O . THR A 1 137 ? -0.829 0.255 -13.111 1.00 98.88 137 THR A O 1
ATOM 1012 N N . GLY A 1 138 ? 0.665 0.992 -14.619 1.00 98.69 138 GLY A N 1
ATOM 1013 C CA . GLY A 1 138 ? 0.217 2.389 -14.597 1.00 98.69 138 GLY A CA 1
ATOM 1014 C C . GLY A 1 138 ? 0.465 3.123 -13.275 1.00 98.69 138 GLY A C 1
ATOM 1015 O O . GLY A 1 138 ? -0.164 4.150 -13.037 1.00 98.69 138 GLY A O 1
ATOM 1016 N N . VAL A 1 139 ? 1.319 2.591 -12.397 1.00 98.69 139 VAL A N 1
ATOM 1017 C CA . VAL A 1 139 ? 1.649 3.228 -11.117 1.00 98.69 139 VAL A CA 1
ATOM 1018 C C . VAL A 1 139 ? 2.450 4.518 -11.333 1.00 98.69 139 VAL A C 1
ATOM 1020 O O . VAL A 1 139 ? 3.319 4.564 -12.205 1.00 98.69 139 VAL A O 1
ATOM 1023 N N . ASP A 1 140 ? 2.213 5.551 -10.526 1.00 98.69 140 ASP A N 1
ATOM 1024 C CA . ASP A 1 140 ? 3.077 6.740 -10.501 1.00 98.69 140 ASP A CA 1
ATOM 1025 C C . ASP A 1 140 ? 4.107 6.606 -9.376 1.00 98.69 140 ASP A C 1
ATOM 1027 O O . ASP A 1 140 ? 3.767 6.658 -8.198 1.00 98.69 140 ASP A O 1
ATOM 1031 N N . LEU A 1 141 ? 5.369 6.405 -9.741 1.00 98.19 141 LEU A N 1
ATOM 1032 C CA . LEU A 1 141 ? 6.520 6.308 -8.840 1.00 98.19 141 LEU A CA 1
ATOM 1033 C C . LEU A 1 141 ? 7.446 7.523 -8.995 1.00 98.19 141 LEU A C 1
ATOM 1035 O O . LEU A 1 141 ? 8.628 7.466 -8.636 1.00 98.19 141 LEU A O 1
ATOM 1039 N N . SER A 1 142 ? 6.953 8.630 -9.555 1.00 97.75 142 SER A N 1
ATOM 1040 C CA . SER A 1 142 ? 7.794 9.793 -9.793 1.00 97.75 142 SER A CA 1
ATOM 1041 C C . SER A 1 142 ? 8.339 10.367 -8.480 1.00 97.75 142 SER A C 1
ATOM 1043 O O . SER A 1 142 ? 7.651 10.473 -7.463 1.00 97.75 142 SER A O 1
ATOM 1045 N N . GLN A 1 143 ? 9.632 10.700 -8.482 1.00 97.38 143 GLN A N 1
ATOM 1046 C CA . GLN A 1 143 ? 10.381 11.151 -7.297 1.00 97.38 143 GLN A CA 1
ATOM 1047 C C . GLN A 1 143 ? 10.425 10.145 -6.126 1.00 97.38 143 GLN A C 1
ATOM 1049 O O . GLN A 1 143 ? 10.852 10.510 -5.028 1.00 97.38 143 GLN A O 1
ATOM 1054 N N . ALA A 1 144 ? 10.010 8.888 -6.321 1.00 97.88 144 ALA A N 1
ATOM 1055 C CA . ALA A 1 144 ? 10.090 7.874 -5.277 1.00 97.88 144 ALA A CA 1
ATOM 1056 C C . ALA A 1 144 ? 11.547 7.487 -4.971 1.00 97.88 144 ALA A C 1
ATOM 1058 O O . ALA A 1 144 ? 12.431 7.482 -5.837 1.00 97.88 144 ALA A O 1
ATOM 1059 N N . LYS A 1 145 ? 11.795 7.124 -3.713 1.00 98.25 145 LYS A N 1
ATOM 1060 C CA . LYS A 1 145 ? 13.069 6.577 -3.234 1.00 98.25 145 LYS A CA 1
ATOM 1061 C C . LYS A 1 145 ? 13.024 5.055 -3.322 1.00 98.25 145 LYS A C 1
ATOM 1063 O O . LYS A 1 145 ? 12.263 4.434 -2.587 1.00 98.25 145 LYS A O 1
ATOM 1068 N N . LEU A 1 146 ? 13.817 4.465 -4.218 1.00 97.62 146 LEU A N 1
ATOM 1069 C CA . LEU A 1 146 ? 13.791 3.028 -4.522 1.00 97.62 146 LEU A CA 1
ATOM 1070 C C . LEU A 1 146 ? 15.061 2.299 -4.051 1.00 97.62 146 LEU A C 1
ATOM 1072 O O . LEU A 1 146 ? 15.440 1.267 -4.600 1.00 97.62 146 LEU A O 1
ATOM 1076 N N . GLN A 1 147 ? 15.797 2.838 -3.077 1.00 97.81 147 GLN A N 1
ATOM 1077 C CA . GLN A 1 147 ? 17.086 2.268 -2.687 1.00 97.81 147 GLN A CA 1
ATOM 1078 C C . GLN A 1 147 ? 16.911 0.837 -2.163 1.00 97.81 147 GLN A C 1
ATOM 1080 O O . GLN A 1 147 ? 16.238 0.615 -1.158 1.00 97.81 147 GLN A O 1
ATOM 1085 N N . ARG A 1 148 ? 17.574 -0.136 -2.797 1.00 97.94 148 ARG A N 1
ATOM 1086 C CA . ARG A 1 148 ? 17.485 -1.571 -2.470 1.00 97.94 148 ARG A CA 1
ATOM 1087 C C . ARG A 1 148 ? 16.067 -2.156 -2.563 1.00 97.94 148 ARG A C 1
ATOM 1089 O O . ARG A 1 148 ? 15.789 -3.153 -1.904 1.00 97.94 148 ARG A O 1
ATOM 1096 N N . THR A 1 149 ? 15.169 -1.550 -3.337 1.00 98.38 149 THR A N 1
ATOM 1097 C CA . THR A 1 149 ? 13.816 -2.084 -3.554 1.00 98.38 149 THR A CA 1
ATOM 1098 C C . THR A 1 149 ? 13.862 -3.303 -4.478 1.00 98.38 149 THR A C 1
ATOM 1100 O O . THR A 1 149 ? 14.603 -3.321 -5.467 1.00 98.38 149 THR A O 1
ATOM 1103 N N . ASN A 1 150 ? 13.069 -4.328 -4.167 1.00 98.62 150 ASN A N 1
ATOM 1104 C CA . ASN A 1 150 ? 12.950 -5.534 -4.981 1.00 98.62 150 ASN A CA 1
ATOM 1105 C C . ASN A 1 150 ? 11.693 -5.482 -5.859 1.00 98.62 150 ASN A C 1
ATOM 1107 O O . ASN A 1 150 ? 10.587 -5.486 -5.341 1.00 98.62 150 ASN A O 1
ATOM 1111 N N . PHE A 1 151 ? 11.860 -5.489 -7.178 1.00 98.44 151 PHE A N 1
ATOM 1112 C CA . PHE A 1 151 ? 10.788 -5.588 -8.175 1.00 98.44 151 PHE A CA 1
ATOM 1113 C C . PHE A 1 151 ? 10.861 -6.901 -8.970 1.00 98.44 151 PHE A C 1
ATOM 1115 O O . PHE A 1 151 ? 10.369 -6.973 -10.096 1.00 98.44 151 PHE A O 1
ATOM 1122 N N . SER A 1 152 ? 11.496 -7.948 -8.432 1.00 98.25 152 SER A N 1
ATOM 1123 C CA . SER A 1 152 ? 11.635 -9.226 -9.144 1.00 98.25 152 SER A CA 1
ATOM 1124 C C . SER A 1 152 ? 10.274 -9.761 -9.597 1.00 98.25 152 SER A C 1
ATOM 1126 O O . SER A 1 152 ? 9.357 -9.883 -8.788 1.00 98.25 152 SER A O 1
ATOM 1128 N N . ARG A 1 153 ? 10.139 -10.093 -10.886 1.00 98.44 153 ARG A N 1
ATOM 1129 C CA . ARG A 1 153 ? 8.891 -10.553 -11.531 1.00 98.44 153 ARG A CA 1
ATOM 1130 C C . ARG A 1 153 ? 7.704 -9.580 -11.448 1.00 98.44 153 ARG A C 1
ATOM 1132 O O . ARG A 1 153 ? 6.613 -9.926 -11.897 1.00 98.44 153 ARG A O 1
ATOM 1139 N N . ALA A 1 154 ? 7.898 -8.366 -10.936 1.00 98.62 154 ALA A N 1
ATOM 1140 C CA . ALA A 1 154 ? 6.842 -7.369 -10.857 1.00 98.62 154 ALA A CA 1
ATOM 1141 C C . ALA A 1 154 ? 6.464 -6.848 -12.252 1.00 98.62 154 ALA A C 1
ATOM 1143 O O . ALA A 1 154 ? 7.275 -6.842 -13.185 1.00 98.62 154 ALA A O 1
ATOM 1144 N N . ASN A 1 155 ? 5.227 -6.383 -12.405 1.00 98.81 155 ASN A N 1
ATOM 1145 C CA . ASN A 1 155 ? 4.748 -5.792 -13.649 1.00 98.81 155 ASN A CA 1
ATOM 1146 C C . ASN A 1 155 ? 4.689 -4.264 -13.550 1.00 98.81 155 ASN A C 1
ATOM 1148 O O . ASN A 1 155 ? 3.704 -3.731 -13.056 1.00 98.81 155 ASN A O 1
ATOM 1152 N N . LEU A 1 156 ? 5.708 -3.568 -14.057 1.00 98.56 156 LEU A N 1
ATOM 1153 C CA . LEU A 1 156 ? 5.805 -2.102 -14.098 1.00 98.56 156 LEU A CA 1
ATOM 1154 C C . LEU A 1 156 ? 5.302 -1.510 -15.422 1.00 98.56 156 LEU A C 1
ATOM 1156 O O . LEU A 1 156 ? 5.636 -0.372 -15.738 1.00 98.56 156 LEU A O 1
ATOM 1160 N N . LYS A 1 157 ? 4.542 -2.248 -16.242 1.00 98.69 157 LYS A N 1
ATOM 1161 C CA . LYS A 1 157 ? 4.053 -1.733 -17.529 1.00 98.69 157 LYS A CA 1
ATOM 1162 C C . LYS A 1 157 ? 3.324 -0.398 -17.332 1.00 98.69 157 LYS A C 1
ATOM 1164 O O . LYS A 1 157 ? 2.462 -0.288 -16.470 1.00 98.69 157 LYS A O 1
ATOM 1169 N N . GLN A 1 158 ? 3.643 0.608 -18.146 1.00 98.56 158 GLN A N 1
ATOM 1170 C CA . GLN A 1 158 ? 3.104 1.973 -18.046 1.00 98.56 158 GLN A CA 1
ATOM 1171 C C . GLN A 1 158 ? 3.394 2.703 -16.720 1.00 98.56 158 GLN A C 1
ATOM 1173 O O . GLN A 1 158 ? 2.824 3.766 -16.498 1.00 98.56 158 GLN A O 1
ATOM 1178 N N . ALA A 1 159 ? 4.265 2.178 -15.853 1.00 98.25 159 ALA A N 1
ATOM 1179 C CA . ALA A 1 159 ? 4.669 2.883 -14.643 1.00 98.25 159 ALA A CA 1
ATOM 1180 C C . ALA A 1 159 ? 5.449 4.161 -14.982 1.00 98.25 159 ALA A C 1
ATOM 1182 O O . ALA A 1 159 ? 6.335 4.151 -15.845 1.00 98.25 159 ALA A O 1
ATOM 1183 N N . ASP A 1 160 ? 5.168 5.245 -14.266 1.00 97.88 160 ASP A N 1
ATOM 1184 C CA . ASP A 1 160 ? 5.957 6.468 -14.342 1.00 97.88 160 ASP A CA 1
ATOM 1185 C C . ASP A 1 160 ? 7.103 6.420 -13.331 1.00 97.88 160 ASP A C 1
ATOM 1187 O O . ASP A 1 160 ? 6.893 6.467 -12.124 1.00 97.88 160 ASP A O 1
ATOM 1191 N N . LEU A 1 161 ? 8.334 6.329 -13.831 1.00 94.50 161 LEU A N 1
ATOM 1192 C CA . LEU A 1 161 ? 9.554 6.273 -13.021 1.00 94.50 161 LEU A CA 1
ATOM 1193 C C . LEU A 1 161 ? 10.379 7.567 -13.111 1.00 94.50 161 LEU A C 1
ATOM 1195 O O . LEU A 1 161 ? 11.547 7.592 -12.709 1.00 94.50 161 LEU A O 1
ATOM 1199 N N . ARG A 1 162 ? 9.824 8.648 -13.681 1.00 94.19 162 ARG A N 1
ATOM 1200 C CA . ARG A 1 162 ? 10.566 9.902 -13.873 1.00 94.19 162 ARG A CA 1
ATOM 1201 C C . ARG A 1 162 ? 11.096 10.404 -12.538 1.00 94.19 162 ARG A C 1
ATOM 1203 O O . ARG A 1 162 ? 10.356 10.540 -11.568 1.00 94.19 162 ARG A O 1
ATOM 1210 N N . THR A 1 163 ? 12.383 10.742 -12.496 1.00 92.56 163 THR A N 1
ATOM 1211 C CA . THR A 1 163 ? 13.070 11.293 -11.309 1.00 92.56 163 THR A CA 1
ATOM 1212 C C . THR A 1 163 ? 13.082 10.389 -10.068 1.00 92.56 163 THR A C 1
ATOM 1214 O O . THR A 1 163 ? 13.506 10.837 -9.005 1.00 92.56 163 THR A O 1
ATOM 1217 N N . ALA A 1 164 ? 12.666 9.122 -10.183 1.00 90.81 164 ALA A N 1
ATOM 1218 C CA . ALA A 1 164 ? 12.842 8.152 -9.110 1.00 90.81 164 ALA A CA 1
ATOM 1219 C C . ALA A 1 164 ? 14.336 7.866 -8.884 1.00 90.81 164 ALA A C 1
ATOM 1221 O O . ALA A 1 164 ? 15.139 7.852 -9.823 1.00 90.81 164 ALA A O 1
ATOM 1222 N N . VAL A 1 165 ? 14.719 7.647 -7.626 1.00 88.94 165 VAL A N 1
ATOM 1223 C CA . VAL A 1 165 ? 16.114 7.391 -7.249 1.00 88.94 165 VAL A CA 1
ATOM 1224 C C . VAL A 1 165 ? 16.366 5.887 -7.217 1.00 88.94 165 VAL A C 1
ATOM 1226 O O . VAL A 1 165 ? 15.967 5.205 -6.273 1.00 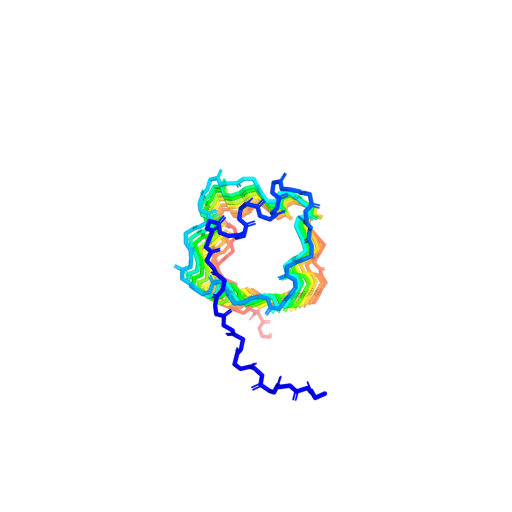88.94 165 VAL A O 1
ATOM 1229 N N . PHE A 1 166 ? 17.064 5.387 -8.238 1.00 85.62 166 PHE A N 1
ATOM 1230 C CA . PHE A 1 166 ? 17.482 3.990 -8.355 1.00 85.62 166 PHE A CA 1
ATOM 1231 C C . PHE A 1 166 ? 18.878 3.802 -7.757 1.00 85.62 166 PHE A C 1
ATOM 1233 O O . PHE A 1 166 ? 19.869 4.241 -8.335 1.00 85.62 166 PHE A O 1
ATOM 1240 N N . ASP A 1 167 ? 18.973 3.114 -6.623 1.00 92.50 167 ASP A N 1
ATOM 1241 C CA . ASP A 1 167 ? 20.244 2.587 -6.116 1.00 92.50 167 ASP A CA 1
ATOM 1242 C C . ASP A 1 167 ? 20.034 1.134 -5.703 1.00 92.50 167 ASP A C 1
ATOM 1244 O O . ASP A 1 167 ? 19.203 0.849 -4.843 1.00 92.50 167 ASP A O 1
ATOM 1248 N N . ARG A 1 168 ? 20.775 0.205 -6.317 1.00 94.94 168 ARG A N 1
ATOM 1249 C CA . ARG A 1 168 ? 20.727 -1.237 -5.997 1.00 94.94 168 ARG A CA 1
ATOM 1250 C C . ARG A 1 168 ? 19.325 -1.864 -6.078 1.00 94.94 168 ARG A C 1
ATOM 1252 O O . ARG A 1 168 ? 19.005 -2.750 -5.290 1.00 94.94 168 ARG A O 1
ATOM 1259 N N . VAL A 1 169 ? 18.496 -1.403 -7.011 1.00 96.00 169 VAL A N 1
ATOM 1260 C CA . VAL A 1 169 ? 17.178 -1.997 -7.283 1.00 96.00 169 VAL A CA 1
ATOM 1261 C C . VAL A 1 169 ? 17.350 -3.376 -7.923 1.00 96.00 169 VAL A C 1
ATOM 1263 O O . VAL A 1 169 ? 18.212 -3.556 -8.782 1.00 96.00 169 VAL A O 1
ATOM 1266 N N . ILE A 1 170 ? 16.515 -4.337 -7.528 1.00 96.75 170 ILE A N 1
ATOM 1267 C CA . ILE A 1 170 ? 16.473 -5.677 -8.126 1.00 96.75 170 ILE A CA 1
ATOM 1268 C C . ILE A 1 170 ? 15.305 -5.730 -9.116 1.00 96.75 170 ILE A C 1
ATOM 1270 O O . ILE A 1 170 ? 14.169 -5.477 -8.729 1.00 96.75 170 ILE A O 1
ATOM 1274 N N . LEU A 1 171 ? 15.573 -6.057 -10.382 1.00 96.62 171 LEU A N 1
ATOM 1275 C CA . LEU A 1 171 ? 14.580 -6.065 -11.473 1.00 96.62 171 LEU A CA 1
ATOM 1276 C C . LEU A 1 171 ? 14.463 -7.424 -12.181 1.00 96.62 171 LEU A C 1
ATOM 1278 O O . LEU A 1 171 ? 13.877 -7.499 -13.256 1.00 96.62 171 LEU A O 1
ATOM 1282 N N . SER A 1 172 ? 15.026 -8.496 -11.620 1.00 96.06 172 SER A N 1
ATOM 1283 C CA . SER A 1 172 ? 15.062 -9.820 -12.258 1.00 96.06 172 SER A CA 1
ATOM 1284 C C . SER A 1 172 ? 13.673 -10.252 -12.751 1.00 96.06 172 SER A C 1
ATOM 1286 O O . SER A 1 172 ? 12.740 -10.350 -11.957 1.00 96.06 172 SER A O 1
ATOM 1288 N N . ASP A 1 173 ? 13.530 -10.486 -14.059 1.00 96.50 173 ASP A N 1
ATOM 1289 C CA . ASP A 1 173 ? 12.288 -10.896 -14.740 1.00 96.50 173 ASP A CA 1
ATOM 1290 C C . ASP A 1 173 ? 11.100 -9.911 -14.657 1.00 96.50 173 ASP A C 1
ATOM 1292 O O . ASP A 1 173 ? 9.961 -10.253 -15.022 1.00 96.50 173 ASP A O 1
ATOM 1296 N N . ALA A 1 174 ? 11.340 -8.676 -14.208 1.00 97.94 174 ALA A N 1
ATOM 1297 C CA . ALA A 1 174 ? 10.326 -7.630 -14.174 1.00 97.94 174 ALA A CA 1
ATOM 1298 C C . ALA A 1 174 ? 9.844 -7.279 -15.593 1.00 97.94 174 ALA A C 1
ATOM 1300 O O . ALA A 1 174 ? 10.597 -7.343 -16.566 1.00 97.94 174 ALA A O 1
ATOM 1301 N N . THR A 1 175 ? 8.578 -6.893 -15.728 1.00 98.44 175 THR A N 1
ATOM 1302 C CA . THR A 1 175 ? 8.086 -6.225 -16.943 1.00 98.44 175 THR A CA 1
ATOM 1303 C C . THR A 1 175 ? 8.314 -4.727 -16.782 1.00 98.44 175 THR A C 1
ATOM 1305 O O . THR A 1 175 ? 7.819 -4.153 -15.820 1.00 98.44 175 THR A O 1
ATOM 1308 N N . MET A 1 176 ? 9.041 -4.098 -17.698 1.00 97.75 176 MET A N 1
ATOM 1309 C CA . MET A 1 176 ? 9.422 -2.684 -17.658 1.00 97.75 176 MET A CA 1
ATOM 1310 C C . MET A 1 176 ? 8.285 -1.760 -18.140 1.00 97.75 176 MET A C 1
ATOM 1312 O O . MET A 1 176 ? 7.319 -2.246 -18.734 1.00 97.75 176 MET A O 1
ATOM 1316 N N . PRO A 1 177 ? 8.375 -0.428 -17.930 1.00 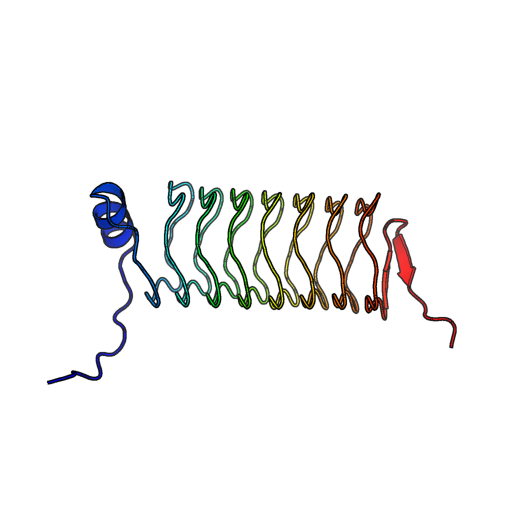97.88 177 PRO A N 1
ATOM 1317 C CA . PRO A 1 177 ? 7.333 0.522 -18.338 1.00 97.88 177 PRO A CA 1
ATOM 1318 C C . PRO A 1 177 ? 6.893 0.455 -19.801 1.00 97.88 177 PRO A C 1
ATOM 1320 O O . PRO A 1 177 ? 5.711 0.630 -20.092 1.00 97.88 177 PRO A O 1
ATOM 1323 N N . ASP A 1 178 ? 7.806 0.145 -20.717 1.00 97.19 178 ASP A N 1
ATOM 1324 C CA . ASP A 1 178 ? 7.513 -0.035 -22.144 1.00 97.19 178 ASP A CA 1
ATOM 1325 C C . ASP A 1 178 ? 6.881 -1.403 -22.481 1.00 97.19 178 ASP A C 1
ATOM 1327 O O . ASP A 1 178 ? 6.471 -1.645 -23.616 1.00 97.19 178 ASP A O 1
ATOM 1331 N N . GLY A 1 179 ? 6.758 -2.293 -21.494 1.00 97.00 179 GLY A N 1
ATOM 1332 C CA . GLY A 1 179 ? 6.237 -3.650 -21.629 1.00 97.00 179 GLY A CA 1
ATOM 1333 C C . GLY A 1 179 ? 7.295 -4.712 -21.942 1.00 97.00 179 GLY A C 1
ATOM 1334 O O . GLY A 1 179 ? 6.942 -5.890 -22.017 1.00 97.00 179 GLY A O 1
ATOM 1335 N N . SER A 1 180 ? 8.565 -4.338 -22.113 1.00 97.00 180 SER A N 1
ATOM 1336 C CA . SER A 1 180 ? 9.659 -5.295 -22.306 1.00 97.00 180 SER A CA 1
ATOM 1337 C C . SER A 1 180 ? 9.948 -6.081 -21.022 1.00 97.00 180 SER A C 1
ATOM 1339 O O . SER A 1 180 ? 9.611 -5.653 -19.918 1.00 97.00 180 SER A O 1
ATOM 1341 N N . LYS A 1 181 ? 10.566 -7.258 -21.143 1.00 95.75 181 LYS A N 1
ATOM 1342 C CA . LYS A 1 181 ? 11.086 -7.991 -19.983 1.00 95.75 181 LYS A CA 1
ATOM 1343 C C . LYS A 1 181 ? 12.489 -7.507 -19.650 1.00 95.75 181 LYS A C 1
ATOM 1345 O O . LYS A 1 181 ? 13.327 -7.384 -20.541 1.00 95.75 181 LYS A O 1
ATOM 1350 N N . TYR A 1 182 ? 12.746 -7.265 -18.369 1.00 93.06 182 TYR A N 1
ATOM 1351 C CA . TYR A 1 182 ? 14.083 -6.977 -17.885 1.00 93.06 182 TYR A CA 1
ATOM 1352 C C . TYR A 1 182 ? 14.913 -8.258 -17.903 1.00 93.06 182 TYR A C 1
ATOM 1354 O O . TYR A 1 182 ? 14.762 -9.136 -17.052 1.00 93.06 182 TYR A O 1
ATOM 1362 N N . CYS A 1 183 ? 15.801 -8.351 -18.884 1.00 81.50 183 CYS A N 1
ATOM 1363 C CA . CYS A 1 183 ? 16.848 -9.356 -18.920 1.00 81.50 183 CYS A CA 1
ATOM 1364 C C . CYS A 1 183 ? 18.122 -8.696 -18.396 1.00 81.50 183 CYS A C 1
ATOM 1366 O O . CYS A 1 183 ? 18.648 -7.788 -19.040 1.00 81.50 183 CYS A O 1
ATOM 1368 N N . ALA A 1 184 ? 18.630 -9.139 -17.246 1.00 67.25 184 ALA A N 1
ATOM 1369 C CA . ALA A 1 184 ? 19.984 -8.771 -16.860 1.00 67.25 184 ALA A CA 1
ATOM 1370 C C . ALA A 1 184 ? 20.928 -9.367 -17.914 1.00 67.25 184 ALA A C 1
ATOM 1372 O O . ALA A 1 184 ? 20.968 -10.585 -18.087 1.00 67.25 184 ALA A O 1
ATOM 1373 N N . SER A 1 185 ? 21.644 -8.527 -18.664 1.00 55.06 185 SER A N 1
ATOM 1374 C CA . SER A 1 185 ? 22.793 -9.006 -19.428 1.00 55.06 185 SER A CA 1
ATOM 1375 C C . SER A 1 185 ? 23.775 -9.593 -18.415 1.00 55.06 185 SER A C 1
ATOM 1377 O O . SER A 1 185 ? 24.234 -8.861 -17.538 1.00 55.06 185 SER A O 1
ATOM 1379 N N . THR A 1 186 ? 23.986 -10.907 -18.501 1.00 42.19 186 THR A N 1
ATOM 1380 C CA . THR A 1 186 ? 24.928 -11.691 -17.685 1.00 42.19 186 THR A CA 1
ATOM 1381 C C . THR A 1 186 ? 26.300 -11.051 -17.597 1.00 42.19 186 THR A C 1
ATOM 1383 O O . THR A 1 186 ? 26.761 -10.569 -18.659 1.00 42.19 186 THR A O 1
#

Foldseek 3Di:
DPDPDPQPADALVNVLVCVVVVDQEPEQHECDQHEPDQEENAQHEHDQYECDQYEHDQYEHHLYECDNYEQDNYENDQYECDQYEPHQYEHHQYEHDQYEHDNYENALYEQDLYEHHLYEHHLYECANYEDHNYECALYECANYEQHCYEQALYECALYHCHNYDDHNYHQHQYQHNVRDGDDDPD

Radius of gyration: 16.81 Å; Cα contacts (8 Å, |Δi|>4): 629; ch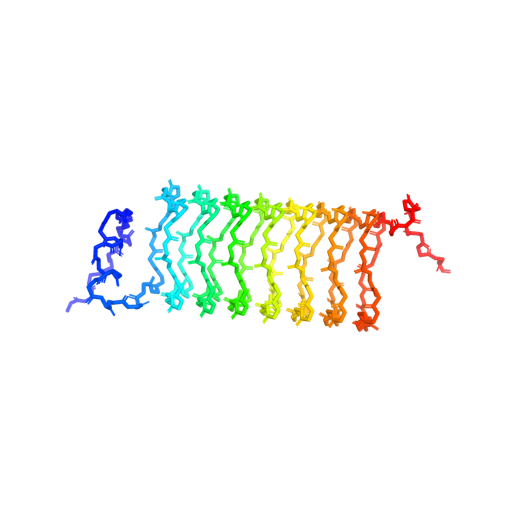ains: 1; bounding box: 43×25×60 Å

Mean predicted aligned error: 3.98 Å

pLDDT: mean 94.86, std 12.38, range [34.47, 98.94]

Nearest PDB structures (foldseek):
  4yei-assembly3_C  TM=8.435E-01  e=9.073E-16  synthetic construct
  4ycq-assembly1_A-2  TM=9.379E-01  e=4.477E-14  synthetic construct
  4yc5-assembly1_A  TM=6.796E-01  e=1.505E-15  synthetic construct
  5dzb-assembly3_E  TM=6.098E-01  e=8.420E-15  synthetic construct
  2j8k-assembly1_A  TM=4.876E-01  e=7.410E-16  Nostoc punctiforme

Solvent-accessible surface area (backbone atoms only — not comparable to full-atom values): 7884 Å² total; per-residue (Å²): 133,86,74,88,63,74,82,69,67,56,52,54,67,57,51,51,53,44,41,75,71,67,52,41,84,44,54,58,37,34,36,61,58,34,70,48,50,61,42,83,44,56,53,28,30,32,35,43,14,34,29,37,45,13,35,30,35,43,14,32,27,39,49,12,32,35,30,45,13,35,32,30,50,12,33,32,32,49,12,35,31,35,46,16,34,28,36,47,14,34,28,40,49,14,33,31,34,46,15,34,29,34,53,14,34,33,34,49,14,38,30,36,47,14,34,30,36,49,14,35,30,35,52,15,36,31,32,48,15,32,31,32,54,13,37,29,36,46,16,35,34,30,47,14,35,30,39,46,17,32,31,32,49,10,32,28,30,57,31,40,59,60,78,36,45,81,41,76,55,41,46,58,62,11,28,35,42,90,60,48,70,41,70,81,81,128

Secondary structure (DSSP, 8-state):
-------PPPPHHHHHHHHHTT--B-TT-B-TT-B-TT-B-TT-B-TT-B-TT-B-TT-B-TT-B-TT-B-TT-B-TT-B-TT-B-TT-B-TT-B-TT-B-TT-B-TT-B-TT-B-TT-B-TT-B-TT-B-TT-B-TT-B-TT-B-TT-B-TT-B-TT-B-TT-B-SS-B-TTPBPTTS-B-----

Sequence (186 aa):
MMTIGVVKGMDANELYKRFTAGERNFQSTDLTGKDLSGIDLSEIDLKGAILRGANLQGTRLKGANLSKANLSEADLSTANLTGTSLYEAILIGANLSRAQLDLASLQAATLTGTNLQEANLIQTDLSQADFSDANLTGVDLSQAKLQRTNFSRANLKQADLRTAVFDRVILSDATMPDGSKYCAST